Protein 5X00 (pdb70)

Structure (mmCIF, N/CA/C/O backbone):
data_5X00
#
_entry.id   5X00
#
_cell.length_a   48.370
_cell.length_b   71.210
_cell.length_c   89.140
_cell.angle_alpha   90.00
_cell.angle_beta   90.00
_cell.angle_gamma   90.00
#
_symmetry.space_group_name_H-M   'P 21 21 21'
#
loop_
_entity.id
_entity.type
_entity.pdbx_description
1 polymer 'Nucleoside diphosphate kinase'
2 water water
#
loop_
_atom_site.group_PDB
_atom_site.id
_atom_site.type_symbol
_atom_site.label_atom_id
_atom_site.label_alt_id
_atom_site.label_comp_id
_atom_site.label_asym_id
_atom_site.label_entity_id
_atom_site.label_seq_id
_atom_site.pdbx_PDB_ins_code
_atom_site.Cartn_x
_atom_site.Cartn_y
_atom_site.Cartn_z
_atom_site.occupancy
_atom_site.B_iso_or_equiv
_atom_site.auth_seq_id
_atom_site.auth_comp_id
_atom_site.auth_asym_id
_atom_site.auth_atom_id
_atom_site.pdbx_PDB_model_num
ATOM 1 N N . GLY A 1 1 ? -3.497 -15.635 14.161 1.00 58.04 -1 GLY A N 1
ATOM 2 C CA . GLY A 1 1 ? -2.731 -16.721 13.577 1.00 56.51 -1 GLY A CA 1
ATOM 3 C C . GLY A 1 1 ? -3.430 -17.366 12.397 1.00 56.87 -1 GLY A C 1
ATOM 4 O O . GLY A 1 1 ? -3.738 -18.557 12.420 1.00 59.99 -1 GLY A O 1
ATOM 5 N N . SER A 1 2 ? -3.677 -16.572 11.359 1.00 55.34 0 SER A N 1
ATOM 6 C CA . SER A 1 2 ? -4.380 -17.068 10.186 1.00 54.22 0 SER A CA 1
ATOM 7 C C . SER A 1 2 ? -3.476 -17.959 9.342 1.00 51.82 0 SER A C 1
ATOM 8 O O . SER A 1 2 ? -2.259 -17.766 9.273 1.00 49.29 0 SER A O 1
ATOM 11 N N . MET A 1 3 ? -4.089 -18.949 8.696 1.00 55.99 1 MET A N 1
ATOM 12 C CA . MET A 1 3 ? -3.398 -19.804 7.741 1.00 50.62 1 MET A CA 1
ATOM 13 C C . MET A 1 3 ? -3.450 -19.260 6.321 1.00 47.60 1 MET A C 1
ATOM 14 O O . MET A 1 3 ? -2.895 -19.887 5.413 1.00 46.10 1 MET A O 1
ATOM 19 N N . ALA A 1 4 ? -4.105 -18.117 6.108 1.00 48.59 2 ALA A N 1
ATOM 20 C CA . ALA A 1 4 ? -4.086 -17.458 4.810 1.00 44.28 2 ALA A CA 1
ATOM 21 C C . ALA A 1 4 ? -2.760 -16.771 4.525 1.00 40.59 2 ALA A C 1
ATOM 22 O O . ALA A 1 4 ? -2.640 -16.097 3.496 1.00 39.12 2 ALA A O 1
ATOM 24 N N . LEU A 1 5 ? -1.777 -16.922 5.411 1.00 40.65 3 LEU A N 1
ATOM 25 C CA . LEU A 1 5 ? -0.454 -16.361 5.184 1.00 41.14 3 LEU A CA 1
ATOM 26 C C . LEU A 1 5 ? 0.185 -16.979 3.949 1.00 39.96 3 LEU A C 1
ATOM 27 O O . LEU A 1 5 ? 0.197 -18.203 3.784 1.00 42.98 3 LEU A O 1
ATOM 32 N N . GLU A 1 6 ? 0.722 -16.124 3.085 1.00 36.19 4 GLU A N 1
ATOM 33 C CA . GLU A 1 6 ? 1.436 -16.571 1.899 1.00 36.31 4 GLU A CA 1
ATOM 34 C C . GLU A 1 6 ? 2.326 -15.437 1.419 1.00 38.00 4 GLU A C 1
ATOM 35 O O . GLU A 1 6 ? 2.104 -14.268 1.745 1.00 43.39 4 GLU A O 1
ATOM 41 N N . ARG A 1 7 ? 3.344 -15.801 0.646 1.00 37.42 5 ARG A N 1
ATOM 42 C CA . ARG A 1 7 ? 4.289 -14.842 0.100 1.00 33.73 5 ARG A CA 1
ATOM 43 C C . ARG A 1 7 ? 4.200 -14.834 -1.419 1.00 35.81 5 ARG A C 1
ATOM 44 O O . ARG A 1 7 ? 3.875 -15.848 -2.047 1.00 38.41 5 ARG A O 1
ATOM 52 N N . THR A 1 8 ? 4.486 -13.673 -2.001 1.00 34.35 6 THR A N 1
ATOM 53 C CA . THR A 1 8 ? 4.487 -13.492 -3.443 1.00 31.86 6 THR A CA 1
ATOM 54 C C . THR A 1 8 ? 5.763 -12.771 -3.855 1.00 31.66 6 THR A C 1
ATOM 55 O O . THR A 1 8 ? 6.384 -12.056 -3.062 1.00 28.66 6 THR A O 1
ATOM 59 N N . PHE A 1 9 ? 6.149 -12.971 -5.111 1.00 30.77 7 PHE A N 1
ATOM 60 C CA . PHE A 1 9 ? 7.343 -12.361 -5.673 1.00 29.27 7 PHE A CA 1
ATOM 61 C C . PHE A 1 9 ? 6.963 -11.123 -6.475 1.00 30.79 7 PHE A C 1
ATOM 62 O O . PHE A 1 9 ? 5.863 -11.032 -7.025 1.00 31.28 7 PHE A O 1
ATOM 70 N N . SER A 1 10 ? 7.885 -10.164 -6.535 1.00 32.53 8 SER A N 1
ATOM 71 C CA . SER A 1 10 ? 7.608 -8.895 -7.193 1.00 34.64 8 SER A CA 1
ATOM 72 C C . SER A 1 10 ? 8.886 -8.343 -7.810 1.00 31.59 8 SER A C 1
ATOM 73 O O . SER A 1 10 ? 9.956 -8.413 -7.201 1.00 28.33 8 SER A O 1
ATOM 76 N N . ILE A 1 11 ? 8.763 -7.794 -9.019 1.00 35.04 9 ILE A N 1
ATOM 77 C CA . ILE A 1 11 ? 9.880 -7.180 -9.729 1.00 35.04 9 ILE A CA 1
ATOM 78 C C . ILE A 1 11 ? 9.465 -5.792 -10.199 1.00 33.16 9 ILE A C 1
ATOM 79 O O . ILE A 1 11 ? 8.378 -5.617 -10.759 1.00 28.00 9 ILE A O 1
ATOM 84 N N . ILE A 1 12 ? 10.333 -4.810 -9.975 1.00 32.73 10 ILE A N 1
ATOM 85 C CA . ILE A 1 12 ? 10.154 -3.459 -10.495 1.00 35.81 10 ILE A CA 1
ATOM 86 C C . ILE A 1 12 ? 11.059 -3.329 -11.715 1.00 38.54 10 ILE A C 1
ATOM 87 O O . ILE A 1 12 ? 12.285 -3.239 -11.585 1.00 41.78 10 ILE A O 1
ATOM 92 N N . LYS A 1 13 ? 10.445 -3.321 -12.902 1.00 35.66 11 LYS A N 1
ATOM 93 C CA . LYS A 1 13 ? 11.177 -3.393 -14.158 1.00 39.62 11 LYS A CA 1
ATOM 94 C C . LYS A 1 13 ? 12.030 -2.140 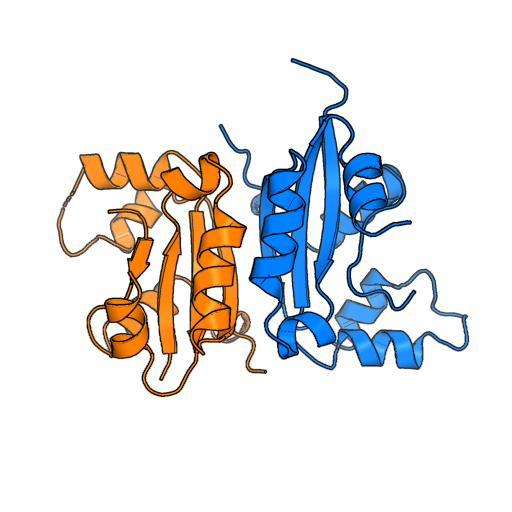-14.368 1.00 41.56 11 LYS A C 1
ATOM 95 O O . LYS A 1 13 ? 11.775 -1.100 -13.758 1.00 43.29 11 LYS A O 1
ATOM 101 N N . PRO A 1 14 ? 13.059 -2.222 -15.224 1.00 45.05 12 PRO A N 1
ATOM 102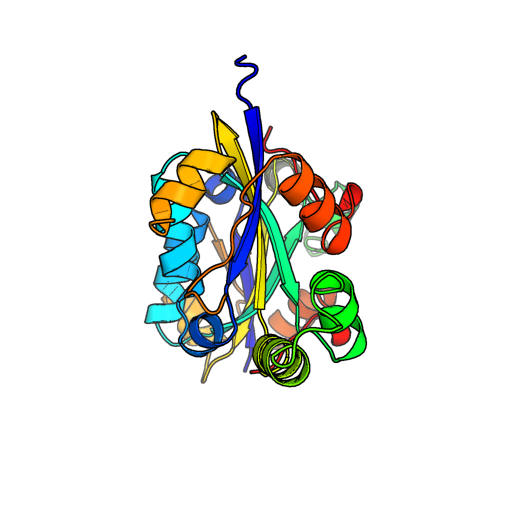 C CA . PRO A 1 14 ? 14.013 -1.102 -15.324 1.00 32.53 12 PRO A CA 1
ATOM 103 C C . PRO A 1 14 ? 13.384 0.220 -15.721 1.00 43.92 12 PRO A C 1
ATOM 104 O O . PRO A 1 14 ? 13.924 1.274 -15.364 1.00 35.63 12 PRO A O 1
ATOM 108 N N . ASP A 1 15 ? 12.266 0.204 -16.453 1.00 39.59 13 ASP A N 1
ATOM 109 C CA . ASP A 1 15 ? 11.619 1.457 -16.829 1.00 43.61 13 ASP A CA 1
ATOM 110 C C . ASP A 1 15 ? 11.152 2.229 -15.601 1.00 41.85 13 ASP A C 1
ATOM 111 O O . ASP A 1 15 ? 11.207 3.464 -15.576 1.00 44.10 13 ASP A O 1
ATOM 116 N N . ALA A 1 16 ? 10.697 1.517 -14.567 1.00 44.70 14 ALA A N 1
ATOM 117 C CA . ALA A 1 16 ? 10.273 2.179 -13.339 1.00 41.72 14 ALA A CA 1
ATOM 118 C C . ALA A 1 16 ? 11.450 2.502 -12.428 1.00 42.09 14 ALA A C 1
ATOM 119 O O . ALA A 1 16 ? 11.383 3.468 -11.660 1.00 42.79 14 ALA A O 1
ATOM 121 N N . VAL A 1 17 ? 12.525 1.714 -12.492 1.00 39.95 15 VAL A N 1
ATOM 122 C CA . VAL A 1 17 ? 13.719 2.033 -11.716 1.00 40.24 15 VAL A CA 1
ATOM 123 C C . VAL A 1 17 ? 14.443 3.227 -12.325 1.00 41.83 15 VAL A C 1
ATOM 124 O O . VAL A 1 17 ? 14.905 4.122 -11.607 1.00 44.63 15 VAL A O 1
ATOM 128 N N . LYS A 1 18 ? 14.551 3.265 -13.656 1.00 36.12 16 LYS A N 1
ATOM 129 C CA . LYS A 1 18 ? 15.191 4.399 -14.313 1.00 47.08 16 LYS A CA 1
ATOM 130 C C . LYS A 1 18 ? 14.404 5.685 -14.103 1.00 48.61 16 LYS A C 1
ATOM 131 O O . LYS A 1 18 ? 14.993 6.769 -14.038 1.00 56.47 16 LYS A O 1
ATOM 133 N N . ARG A 1 19 ? 13.080 5.588 -13.996 1.00 46.85 17 ARG A N 1
ATOM 134 C CA . ARG A 1 19 ? 12.232 6.748 -13.758 1.00 46.86 17 ARG A CA 1
ATOM 135 C C . ARG A 1 19 ? 12.105 7.094 -12.280 1.00 46.50 17 ARG A C 1
ATOM 136 O O . ARG A 1 19 ? 11.394 8.047 -11.944 1.00 47.42 17 ARG A O 1
ATOM 138 N N . ASN A 1 20 ? 12.768 6.341 -11.400 1.00 44.70 18 ASN A N 1
ATOM 139 C CA . ASN A 1 20 ? 12.772 6.591 -9.957 1.00 44.03 18 ASN A CA 1
ATOM 140 C C . ASN A 1 20 ? 11.359 6.512 -9.374 1.00 41.37 18 ASN A C 1
ATOM 141 O O . ASN A 1 20 ? 10.843 7.462 -8.780 1.00 41.33 18 ASN A O 1
ATOM 146 N N . LEU A 1 21 ? 10.739 5.345 -9.549 1.00 41.03 19 LEU A N 1
ATOM 147 C CA . LEU A 1 21 ? 9.415 5.071 -9.001 1.00 35.97 19 LEU A CA 1
ATOM 148 C C . LEU A 1 21 ? 9.435 3.976 -7.944 1.00 33.26 19 LEU A C 1
ATOM 149 O O . LEU A 1 21 ? 8.373 3.445 -7.600 1.00 35.27 19 LEU A O 1
ATOM 154 N N . ILE A 1 22 ? 10.611 3.625 -7.420 1.00 34.81 20 ILE A N 1
ATOM 155 C CA . ILE A 1 22 ? 10.701 2.526 -6.461 1.00 37.19 20 ILE A CA 1
ATOM 156 C C . ILE A 1 22 ? 9.908 2.844 -5.201 1.00 38.14 20 ILE A C 1
ATOM 157 O O . ILE A 1 22 ? 9.181 1.991 -4.676 1.00 37.95 20 ILE A O 1
ATOM 162 N N . GLY A 1 23 ? 10.022 4.076 -4.702 1.00 37.84 21 GLY A N 1
ATOM 163 C CA . GLY A 1 23 ? 9.301 4.439 -3.493 1.00 36.89 21 GLY A CA 1
ATOM 164 C C . GLY A 1 23 ? 7.800 4.499 -3.697 1.00 38.62 21 GLY A C 1
ATOM 165 O O . GLY A 1 23 ? 7.029 4.123 -2.809 1.00 35.09 21 GLY A O 1
ATOM 166 N N . GLU A 1 24 ? 7.364 4.972 -4.867 1.00 39.64 22 GLU A N 1
ATOM 167 C CA . GLU A 1 24 ? 5.934 5.069 -5.141 1.00 40.42 22 GLU A CA 1
ATOM 168 C C . GLU A 1 24 ? 5.286 3.694 -5.240 1.00 37.79 22 GLU A C 1
ATOM 169 O O . GLU A 1 24 ? 4.121 3.532 -4.858 1.00 34.84 22 GLU A O 1
ATOM 175 N N . ILE A 1 25 ? 6.016 2.699 -5.744 1.00 37.34 23 ILE A N 1
ATOM 176 C CA . ILE A 1 25 ? 5.469 1.349 -5.839 1.00 39.00 23 ILE A CA 1
ATOM 177 C C . ILE A 1 25 ? 5.488 0.663 -4.478 1.00 41.32 23 ILE A C 1
ATOM 178 O O . ILE A 1 25 ? 4.537 -0.038 -4.112 1.00 41.22 23 ILE A O 1
ATOM 183 N N . TYR A 1 26 ? 6.564 0.852 -3.709 1.00 44.66 24 TYR A N 1
ATOM 184 C CA . TYR A 1 26 ? 6.621 0.303 -2.357 1.00 39.13 24 TYR A CA 1
ATOM 185 C C . TYR A 1 26 ? 5.481 0.828 -1.494 1.00 41.18 24 TYR A C 1
ATOM 186 O O . TYR A 1 26 ? 4.883 0.076 -0.717 1.00 46.47 24 TYR A O 1
ATOM 195 N N . HIS A 1 27 ? 5.172 2.123 -1.612 1.00 39.53 25 HIS A N 1
ATOM 196 C CA . HIS A 1 27 ? 4.131 2.714 -0.776 1.00 39.64 25 HIS A CA 1
ATOM 197 C C . HIS A 1 27 ? 2.764 2.118 -1.091 1.00 40.21 25 HIS A C 1
ATOM 198 O O . HIS A 1 27 ? 1.971 1.855 -0.179 1.00 41.31 25 HIS A O 1
ATOM 205 N N . ARG A 1 28 ? 2.473 1.894 -2.375 1.00 42.11 26 ARG A N 1
ATOM 206 C CA . ARG A 1 28 ? 1.205 1.276 -2.744 1.00 42.83 26 ARG A CA 1
ATOM 207 C C . ARG A 1 28 ? 1.116 -0.161 -2.247 1.00 39.55 26 ARG A C 1
ATOM 208 O O . ARG A 1 28 ? 0.020 -0.641 -1.935 1.00 42.08 26 ARG A O 1
ATOM 210 N N . ILE A 1 29 ? 2.249 -0.859 -2.163 1.00 39.45 27 ILE A N 1
ATOM 211 C CA . ILE A 1 29 ? 2.242 -2.226 -1.653 1.00 40.13 27 ILE A CA 1
ATOM 212 C C . ILE A 1 29 ? 2.044 -2.233 -0.143 1.00 40.36 27 ILE A C 1
ATOM 213 O O . ILE A 1 29 ? 1.258 -3.027 0.390 1.00 40.76 27 ILE A O 1
ATOM 218 N N . GLU A 1 30 ? 2.748 -1.352 0.571 1.00 38.21 28 GLU A N 1
ATOM 219 C CA . GLU A 1 30 ? 2.627 -1.311 2.024 1.00 39.78 28 GLU A CA 1
ATOM 220 C C . GLU A 1 30 ? 1.250 -0.830 2.464 1.00 41.34 28 GLU A C 1
ATOM 221 O O . GLU A 1 30 ? 0.733 -1.290 3.488 1.00 41.71 28 GLU A O 1
ATOM 227 N N . LYS A 1 31 ? 0.640 0.086 1.708 1.00 38.81 29 LYS A N 1
ATOM 228 C CA . LYS A 1 31 ? -0.671 0.609 2.072 1.00 43.46 29 LYS A CA 1
ATOM 229 C C . LYS A 1 31 ? -1.792 -0.401 1.867 1.00 48.54 29 LYS A C 1
ATOM 230 O O . LYS A 1 31 ? -2.933 -0.116 2.244 1.00 50.69 29 LYS A O 1
ATOM 232 N N . ALA A 1 32 ? -1.500 -1.564 1.282 1.00 43.55 30 ALA A N 1
ATOM 233 C CA . ALA A 1 32 ? -2.498 -2.600 1.047 1.00 48.48 30 ALA A CA 1
ATOM 234 C C . ALA A 1 32 ? -2.355 -3.772 2.013 1.00 52.62 30 ALA A C 1
ATOM 235 O O . ALA A 1 32 ? -2.871 -4.861 1.742 1.00 56.83 30 ALA A O 1
ATOM 237 N N . GLY A 1 33 ? -1.662 -3.571 3.134 1.00 52.11 31 GLY A N 1
ATOM 238 C CA . GLY A 1 33 ? -1.496 -4.603 4.133 1.00 45.58 31 GLY A CA 1
ATOM 239 C C . GLY A 1 33 ? -0.287 -5.493 3.951 1.00 38.63 31 GLY A C 1
ATOM 240 O O . GLY A 1 33 ? 0.087 -6.201 4.895 1.00 38.22 31 GLY A O 1
ATOM 241 N N . LEU A 1 34 ? 0.338 -5.481 2.776 1.00 41.38 32 LEU A N 1
ATOM 242 C CA . LEU A 1 34 ? 1.499 -6.319 2.529 1.00 36.59 32 LEU A CA 1
ATOM 243 C C . LEU A 1 34 ? 2.741 -5.729 3.191 1.00 33.28 32 LEU A C 1
ATOM 244 O O . LEU A 1 34 ? 2.781 -4.555 3.570 1.00 32.14 32 LEU A O 1
ATOM 249 N N . GLN A 1 35 ? 3.765 -6.570 3.332 1.00 32.38 33 GLN A N 1
ATOM 250 C CA . GLN A 1 35 ? 5.009 -6.195 3.988 1.00 33.02 33 GLN A CA 1
ATOM 251 C C . GLN A 1 35 ? 6.184 -6.811 3.243 1.00 30.05 33 GLN A C 1
ATOM 252 O O . GLN A 1 35 ? 6.108 -7.955 2.785 1.00 28.42 33 GLN A O 1
ATOM 258 N N . ILE A 1 36 ? 7.268 -6.050 3.129 1.00 28.30 34 ILE A N 1
ATOM 259 C CA . ILE A 1 36 ? 8.464 -6.487 2.417 1.00 29.33 34 ILE A CA 1
ATOM 260 C C . ILE A 1 36 ? 9.373 -7.202 3.410 1.00 30.58 34 ILE A C 1
ATOM 261 O O . ILE A 1 36 ? 9.998 -6.565 4.261 1.00 25.59 34 ILE A O 1
ATOM 266 N N . ILE A 1 37 ? 9.453 -8.531 3.301 1.00 30.34 35 ILE A N 1
ATOM 267 C CA . ILE A 1 37 ? 10.307 -9.327 4.177 1.00 32.39 35 ILE A CA 1
ATOM 268 C C . ILE A 1 37 ? 11.614 -9.728 3.510 1.00 32.60 35 ILE A C 1
ATOM 269 O O . ILE A 1 37 ? 12.460 -10.365 4.155 1.00 32.56 35 ILE A O 1
ATOM 274 N N . ALA A 1 38 ? 11.805 -9.379 2.238 1.00 28.95 36 ALA A N 1
ATOM 275 C CA . ALA A 1 38 ? 13.039 -9.671 1.519 1.00 33.73 36 ALA A CA 1
ATOM 276 C C . ALA A 1 38 ? 13.106 -8.829 0.253 1.00 32.79 36 ALA A C 1
ATOM 277 O O . ALA A 1 38 ? 12.124 -8.754 -0.492 1.00 34.70 36 ALA A O 1
ATOM 279 N N . ALA A 1 39 ? 14.247 -8.191 -0.002 1.00 35.47 37 ALA A N 1
ATOM 280 C CA . ALA A 1 39 ? 14.373 -7.318 -1.161 1.00 31.79 37 ALA A CA 1
ATOM 281 C C . ALA A 1 39 ? 15.844 -7.067 -1.457 1.00 28.91 37 ALA A C 1
ATOM 282 O O . ALA A 1 39 ? 16.689 -7.116 -0.559 1.00 22.84 37 ALA A O 1
ATOM 284 N N . LYS A 1 40 ? 16.133 -6.793 -2.729 1.00 29.93 38 LYS A N 1
ATOM 285 C CA . LYS A 1 40 ? 17.470 -6.413 -3.171 1.00 31.30 38 LYS A CA 1
ATOM 286 C C . LYS A 1 40 ? 17.382 -5.881 -4.594 1.00 32.62 38 LYS A C 1
ATOM 287 O O . LYS A 1 40 ? 16.444 -6.190 -5.335 1.00 31.84 38 LYS A O 1
ATOM 293 N N . MET A 1 41 ? 18.374 -5.076 -4.965 1.00 34.15 39 MET A N 1
ATOM 294 C CA . MET A 1 41 ? 18.488 -4.522 -6.308 1.00 34.76 39 MET A CA 1
ATOM 295 C C . MET A 1 41 ? 19.590 -5.256 -7.057 1.00 35.91 39 MET A C 1
ATOM 296 O O . MET A 1 41 ? 20.741 -5.281 -6.606 1.00 37.28 39 MET A O 1
ATOM 301 N N . VAL A 1 42 ? 19.238 -5.846 -8.200 1.00 35.75 40 VAL A N 1
ATOM 302 C CA . VAL A 1 42 ? 20.179 -6.585 -9.028 1.00 35.28 40 VAL A CA 1
ATOM 303 C C . VAL A 1 42 ? 20.073 -6.085 -10.462 1.00 35.41 40 VAL A C 1
ATOM 304 O O . VAL A 1 42 ? 19.073 -5.491 -10.870 1.00 36.04 40 VAL A O 1
ATOM 308 N N . HIS A 1 43 ? 21.133 -6.332 -11.227 1.00 32.69 41 HIS A N 1
ATOM 309 C CA . HIS A 1 43 ? 21.167 -6.046 -12.657 1.00 36.06 41 HIS A CA 1
ATOM 310 C C . HIS A 1 43 ? 21.338 -7.374 -13.382 1.00 39.16 41 HIS A C 1
ATOM 311 O O . HIS A 1 43 ? 22.423 -7.965 -13.358 1.00 40.55 41 HIS A O 1
ATOM 318 N N . LEU A 1 44 ? 20.266 -7.844 -14.016 1.00 38.51 42 LEU A N 1
ATOM 319 C CA . LEU A 1 44 ? 20.282 -9.150 -14.652 1.00 40.07 42 LEU A CA 1
ATOM 320 C C . LEU A 1 44 ? 21.241 -9.165 -15.839 1.00 52.28 42 LEU A C 1
ATOM 321 O O . LEU A 1 44 ? 21.697 -8.128 -16.329 1.00 65.14 42 LEU A O 1
ATOM 326 N N . SER A 1 45 ? 21.541 -10.374 -16.304 1.00 49.07 43 SER A N 1
ATOM 327 C CA . SER A 1 45 ? 22.412 -10.597 -17.446 1.00 50.25 43 SER A CA 1
ATOM 328 C C . SER A 1 45 ? 21.711 -11.530 -18.426 1.00 53.41 43 SER A C 1
ATOM 329 O O . SER A 1 45 ? 20.597 -12.003 -18.179 1.00 53.54 43 SER A O 1
ATOM 332 N N . GLU A 1 46 ? 22.371 -11.787 -19.558 1.00 54.63 44 GLU A N 1
ATOM 333 C CA . GLU A 1 46 ? 21.837 -12.744 -20.522 1.00 55.48 44 GLU A CA 1
ATOM 334 C C . GLU A 1 46 ? 21.674 -14.121 -19.892 1.00 51.33 44 GLU A C 1
ATOM 335 O O . GLU A 1 46 ? 20.705 -14.836 -20.176 1.00 48.58 44 GLU A O 1
ATOM 341 N N . GLU A 1 47 ? 22.609 -14.503 -19.020 1.00 53.37 45 GLU A N 1
ATOM 342 C CA . GLU A 1 47 ? 22.558 -15.824 -18.407 1.00 52.26 45 GLU A CA 1
ATOM 343 C C . GLU A 1 47 ? 21.478 -15.909 -17.336 1.00 44.38 45 GLU A C 1
ATOM 344 O O . GLU A 1 47 ? 20.842 -16.958 -17.182 1.00 37.66 45 GLU A O 1
ATOM 350 N N . GLN A 1 48 ? 21.251 -14.824 -16.594 1.00 50.49 46 GLN A N 1
ATOM 351 C CA . GLN A 1 48 ? 20.300 -14.866 -15.487 1.00 47.77 46 GLN A CA 1
ATOM 352 C C . GLN A 1 48 ? 18.866 -14.662 -15.962 1.00 44.49 46 GLN A C 1
ATOM 353 O O . GLN A 1 48 ? 17.948 -15.324 -15.467 1.00 41.92 46 GLN A O 1
ATOM 359 N N . ALA A 1 49 ? 18.652 -13.749 -16.914 1.00 40.99 47 ALA A N 1
ATOM 360 C CA . ALA A 1 49 ? 17.309 -13.540 -17.444 1.00 41.04 47 ALA A CA 1
ATOM 361 C C . ALA A 1 49 ? 16.811 -14.760 -18.207 1.00 45.31 47 ALA A C 1
ATOM 362 O O . ALA A 1 49 ? 15.599 -14.995 -18.275 1.00 43.82 47 ALA A O 1
ATOM 364 N N . SER A 1 50 ? 17.725 -15.543 -18.786 1.00 48.00 48 SER A N 1
ATOM 365 C CA . SER A 1 50 ? 17.318 -16.751 -19.494 1.00 52.99 48 SER A CA 1
ATOM 366 C C . SER A 1 50 ? 16.871 -17.842 -18.531 1.00 53.15 48 SER A C 1
ATOM 367 O O . SER A 1 50 ? 16.001 -18.649 -18.874 1.00 54.92 48 SER A O 1
ATOM 370 N N . GLY A 1 51 ? 17.450 -17.885 -17.330 1.00 52.72 49 GLY A N 1
ATOM 371 C CA . GLY A 1 51 ? 17.055 -18.903 -16.371 1.00 51.45 49 GLY A CA 1
ATOM 372 C C . GLY A 1 51 ? 15.706 -18.621 -15.740 1.00 47.51 49 GLY A C 1
ATOM 373 O O . GLY A 1 51 ? 14.903 -19.535 -15.537 1.00 48.60 49 GLY A O 1
ATOM 374 N N . PHE A 1 52 ? 15.437 -17.353 -15.423 1.00 48.90 50 PHE A N 1
ATOM 375 C CA . PHE A 1 52 ? 14.169 -16.999 -14.792 1.00 46.83 50 PHE A CA 1
ATOM 376 C C . PHE A 1 52 ? 13.001 -17.214 -15.748 1.00 50.98 50 PHE A C 1
ATOM 377 O O . PHE A 1 52 ? 12.029 -17.901 -15.412 1.00 55.13 50 PHE A O 1
ATOM 385 N N . TYR A 1 53 ? 13.080 -16.635 -16.948 1.00 49.78 51 TYR A N 1
ATOM 386 C CA . TYR A 1 53 ? 12.046 -16.793 -17.963 1.00 49.25 51 TYR A CA 1
ATOM 387 C C . TYR A 1 53 ? 12.283 -18.006 -18.856 1.00 54.07 51 TYR A C 1
ATOM 388 O O . TYR A 1 53 ? 11.912 -17.983 -20.038 1.00 54.72 51 TYR A O 1
ATOM 397 N N . ALA A 1 54 ? 12.882 -19.072 -18.318 1.00 53.30 52 ALA A N 1
ATOM 398 C CA . ALA A 1 54 ? 13.237 -20.230 -19.132 1.00 59.08 52 ALA A CA 1
ATOM 399 C C . ALA A 1 54 ? 12.021 -20.940 -19.711 1.00 64.11 52 ALA A C 1
ATOM 400 O O . ALA A 1 54 ? 12.169 -21.729 -20.650 1.00 67.38 52 ALA A O 1
ATOM 402 N N . GLU A 1 55 ? 10.825 -20.680 -19.180 1.00 62.72 53 GLU A N 1
ATOM 403 C CA . GLU A 1 55 ? 9.616 -21.321 -19.681 1.00 65.82 53 GLU A CA 1
ATOM 404 C C . GLU A 1 55 ? 9.153 -20.762 -21.018 1.00 69.83 53 GLU A C 1
ATOM 405 O O . GLU A 1 55 ? 8.155 -21.252 -21.558 1.00 73.03 53 GLU A O 1
ATOM 407 N N . HIS A 1 56 ? 9.841 -19.765 -21.566 1.00 66.43 54 HIS A N 1
ATOM 408 C CA . HIS A 1 56 ? 9.433 -19.109 -22.802 1.00 67.36 54 HIS A CA 1
ATOM 409 C C . HIS A 1 56 ? 10.575 -19.089 -23.806 1.00 62.17 54 HIS A C 1
ATOM 410 O O . HIS A 1 56 ? 10.789 -18.099 -24.510 1.00 61.05 54 HIS A O 1
ATOM 417 N N . GLU A 1 57 ? 11.322 -20.190 -23.895 1.00 60.86 55 GLU A N 1
ATOM 418 C CA . GLU A 1 57 ? 12.489 -20.217 -24.772 1.00 58.50 55 GLU A CA 1
ATOM 419 C C . GLU A 1 57 ? 12.089 -20.325 -26.239 1.00 59.89 55 GLU A C 1
ATOM 420 O O . GLU A 1 57 ? 12.672 -19.650 -27.095 1.00 60.09 55 GLU A O 1
ATOM 422 N N . GLY A 1 58 ? 11.101 -21.164 -26.550 1.00 58.59 56 GLY A N 1
ATOM 423 C CA . GLY A 1 58 ? 10.680 -21.351 -27.927 1.00 52.30 56 GLY A CA 1
ATOM 424 C C . GLY A 1 58 ? 9.843 -20.235 -28.514 1.00 56.95 56 GLY A C 1
ATOM 425 O O . GLY A 1 58 ? 9.679 -20.182 -29.736 1.00 59.66 56 GLY A O 1
ATOM 426 N N . LYS A 1 59 ? 9.312 -19.347 -27.681 1.00 61.81 57 LYS A N 1
ATOM 427 C CA . LYS A 1 59 ? 8.482 -18.265 -28.187 1.00 65.72 57 LYS A CA 1
ATOM 428 C C . LYS A 1 59 ? 9.343 -17.239 -28.922 1.00 70.69 57 LYS A C 1
ATOM 429 O O . LYS A 1 59 ? 10.467 -16.953 -28.498 1.00 70.77 57 LYS A O 1
ATOM 435 N N . PRO A 1 60 ? 8.845 -16.667 -30.023 1.00 72.47 58 PRO A N 1
ATOM 436 C CA . PRO A 1 60 ? 9.641 -15.684 -30.775 1.00 76.74 58 PRO A CA 1
ATOM 437 C C . PRO A 1 60 ? 9.837 -14.355 -30.061 1.00 78.84 58 PRO A C 1
ATOM 438 O O . PRO A 1 60 ? 10.471 -13.459 -30.631 1.00 83.66 58 PRO A O 1
ATOM 442 N N . PHE A 1 61 ? 9.318 -14.184 -28.843 1.00 80.62 59 PHE A N 1
ATOM 443 C CA . PHE A 1 61 ? 9.508 -12.953 -28.085 1.00 77.52 59 PHE A CA 1
ATOM 444 C C . PHE A 1 61 ? 10.486 -13.126 -26.924 1.00 77.40 59 PHE A C 1
ATOM 445 O O . PHE A 1 61 ? 10.557 -12.262 -26.045 1.00 78.91 59 PHE A O 1
ATOM 453 N N . PHE A 1 62 ? 11.273 -14.206 -26.927 1.00 72.76 60 PHE A N 1
ATOM 454 C CA . PHE A 1 62 ? 12.223 -14.454 -25.845 1.00 67.86 60 PHE A CA 1
ATOM 455 C C . PHE A 1 62 ? 13.423 -13.514 -25.919 1.00 70.11 60 PHE A C 1
ATOM 456 O O . PHE A 1 62 ? 13.778 -12.869 -24.925 1.00 66.91 60 PHE A O 1
ATOM 464 N N . GLU A 1 63 ? 14.065 -13.435 -27.084 1.00 68.49 61 GLU A N 1
ATOM 465 C CA . GLU A 1 63 ? 15.244 -12.602 -27.300 1.00 74.70 61 GLU A CA 1
ATOM 466 C C . GLU A 1 63 ? 15.015 -11.144 -26.889 1.00 78.16 61 GLU A C 1
ATOM 467 O O . GLU A 1 63 ? 15.929 -10.526 -26.323 1.00 83.18 61 GLU A O 1
ATOM 473 N N . PRO A 1 64 ? 13.828 -10.537 -27.154 1.00 77.16 62 PRO A N 1
ATOM 474 C CA . PRO A 1 64 ? 13.596 -9.172 -26.651 1.00 73.79 62 PRO A CA 1
ATOM 475 C C . PRO A 1 64 ? 13.230 -9.118 -25.173 1.00 65.61 62 PRO A C 1
ATOM 476 O O . PRO A 1 64 ? 13.684 -8.217 -24.456 1.00 65.86 62 PRO A O 1
ATOM 480 N N . LEU A 1 65 ? 12.400 -10.061 -24.712 1.00 67.76 63 LEU A N 1
ATOM 481 C CA . LEU A 1 65 ? 12.057 -10.121 -23.292 1.00 60.69 63 LEU A CA 1
ATOM 482 C C . LEU A 1 65 ? 13.310 -10.231 -22.436 1.00 57.08 63 LEU A C 1
ATOM 483 O O . LEU A 1 65 ? 13.426 -9.577 -21.392 1.00 52.36 63 LEU A O 1
ATOM 488 N N . LYS A 1 66 ? 14.260 -11.062 -22.866 1.00 56.40 64 LYS A N 1
ATOM 489 C CA . LYS A 1 66 ? 15.566 -11.112 -22.223 1.00 58.66 64 LYS A CA 1
ATOM 490 C C . LYS A 1 66 ? 16.294 -9.778 -22.337 1.00 63.74 64 LYS A C 1
ATOM 491 O O . LYS A 1 66 ? 17.024 -9.385 -21.419 1.00 64.30 64 LYS A O 1
ATOM 497 N N . GLU A 1 67 ? 16.099 -9.065 -23.448 1.00 62.07 65 GLU A N 1
ATOM 498 C CA . GLU A 1 67 ? 16.805 -7.811 -23.676 1.00 59.53 65 GLU A CA 1
ATOM 499 C C . GLU A 1 67 ? 16.198 -6.639 -22.914 1.00 55.17 65 GLU A C 1
ATOM 500 O O . GLU A 1 67 ? 16.897 -5.647 -22.678 1.00 52.99 65 GLU A O 1
ATOM 502 N N . PHE A 1 68 ? 14.923 -6.723 -22.520 1.00 62.09 66 PHE A N 1
ATOM 503 C CA . PHE A 1 68 ? 14.322 -5.642 -21.744 1.00 41.14 66 PHE A CA 1
ATOM 504 C C . PHE A 1 68 ? 14.706 -5.727 -20.272 1.00 48.92 66 PHE A C 1
ATOM 505 O O . PHE A 1 68 ? 15.044 -4.709 -19.658 1.00 45.27 66 PHE A O 1
ATOM 513 N N . MET A 1 69 ? 14.654 -6.927 -19.691 1.00 49.88 67 MET A N 1
ATOM 514 C CA . MET A 1 69 ? 14.986 -7.127 -18.285 1.00 34.59 67 MET A CA 1
ATOM 515 C C . MET A 1 69 ? 16.478 -7.016 -18.001 1.00 48.01 67 MET A C 1
ATOM 516 O O . MET A 1 69 ? 16.879 -7.145 -16.838 1.00 46.46 67 MET A O 1
ATOM 521 N N . THR A 1 70 ? 17.305 -6.785 -19.021 1.00 35.91 68 THR A N 1
ATOM 522 C CA . THR A 1 70 ? 18.738 -6.581 -18.840 1.00 52.92 68 THR A CA 1
ATOM 523 C C . THR A 1 70 ? 19.199 -5.216 -19.337 1.00 39.64 68 THR A C 1
ATOM 524 O O . THR A 1 70 ? 20.409 -4.977 -19.430 1.00 41.58 68 THR A O 1
ATOM 528 N N . SER A 1 71 ? 18.270 -4.316 -19.660 1.00 39.92 69 SER A N 1
ATOM 529 C CA . SER A 1 71 ? 18.628 -2.968 -20.078 1.00 43.84 69 SER A CA 1
ATOM 530 C C . SER A 1 71 ? 18.865 -2.029 -18.903 1.00 44.24 69 SER A C 1
ATOM 531 O O . SER A 1 71 ? 19.293 -0.889 -19.118 1.00 43.70 69 SER A O 1
ATOM 534 N N . GLY A 1 72 ? 18.598 -2.473 -17.677 1.00 38.31 70 GLY A N 1
ATOM 535 C CA . GLY A 1 72 ? 18.793 -1.653 -16.507 1.00 40.07 70 GLY A CA 1
ATOM 536 C C . GLY A 1 72 ? 18.579 -2.427 -15.223 1.00 37.83 70 GLY A C 1
ATOM 537 O O . GLY A 1 72 ? 18.062 -3.549 -15.224 1.00 35.49 70 GLY A O 1
ATOM 538 N N . PRO A 1 73 ? 18.981 -1.842 -14.097 1.00 39.20 71 PRO A N 1
ATOM 539 C CA . PRO A 1 73 ? 18.802 -2.523 -12.811 1.00 37.54 71 PRO A CA 1
ATOM 540 C C . PRO A 1 73 ? 17.331 -2.669 -12.460 1.00 34.65 71 PRO A C 1
ATOM 541 O O . PRO A 1 73 ? 16.495 -1.832 -12.810 1.00 33.55 71 PRO A O 1
ATOM 545 N N . ILE A 1 74 ? 17.018 -3.760 -11.762 1.00 37.43 72 ILE A N 1
ATOM 546 C CA . ILE A 1 74 ? 15.648 -4.022 -11.337 1.00 36.29 72 ILE A CA 1
ATOM 547 C C . ILE A 1 74 ? 15.590 -4.036 -9.818 1.00 37.65 72 ILE A C 1
ATOM 548 O O . ILE A 1 74 ? 16.614 -3.898 -9.140 1.00 39.10 72 ILE A O 1
ATOM 553 N N . MET A 1 75 ? 14.387 -4.211 -9.279 1.00 34.24 73 MET A N 1
ATOM 554 C CA . MET A 1 75 ? 14.170 -4.361 -7.847 1.00 37.21 73 MET A CA 1
ATOM 555 C C . MET A 1 75 ? 13.272 -5.569 -7.632 1.00 38.24 73 MET A C 1
ATOM 556 O O . MET A 1 75 ? 12.138 -5.593 -8.120 1.00 43.12 73 MET A O 1
ATOM 561 N N . VAL A 1 76 ? 13.777 -6.567 -6.911 1.00 40.46 74 VAL A N 1
ATOM 562 C CA . VAL A 1 76 ? 13.049 -7.802 -6.646 1.00 36.43 74 VAL A CA 1
ATOM 563 C C . VAL A 1 76 ? 12.774 -7.886 -5.150 1.00 35.76 74 VAL A C 1
ATOM 564 O O . VAL A 1 76 ? 13.661 -7.617 -4.332 1.00 36.18 74 VAL A O 1
ATOM 568 N N . GLN A 1 77 ? 11.536 -8.229 -4.796 1.00 34.53 75 GLN A N 1
ATOM 569 C CA . GLN A 1 77 ? 11.109 -8.259 -3.405 1.00 31.03 75 GLN A CA 1
ATOM 570 C C . GLN A 1 77 ? 10.251 -9.485 -3.146 1.00 30.87 75 GLN A C 1
ATOM 571 O O . GLN A 1 77 ? 9.730 -10.117 -4.068 1.00 32.24 75 GLN A O 1
ATOM 577 N N . VAL A 1 78 ? 10.112 -9.811 -1.864 1.00 32.90 76 VAL A N 1
ATOM 578 C CA . VAL A 1 78 ? 9.204 -10.852 -1.396 1.00 30.44 76 VAL A CA 1
ATOM 579 C C . VAL A 1 78 ? 8.172 -10.176 -0.506 1.00 33.00 76 VAL A C 1
ATOM 580 O O . VAL A 1 78 ? 8.507 -9.675 0.576 1.00 32.23 76 VAL A O 1
ATOM 584 N N . LEU A 1 79 ? 6.920 -10.164 -0.952 1.00 33.07 77 LEU A N 1
ATOM 585 C CA . LEU A 1 79 ? 5.833 -9.525 -0.223 1.00 31.06 77 LEU A CA 1
ATOM 586 C C . LEU A 1 79 ? 5.047 -10.581 0.543 1.00 32.28 77 LEU A C 1
ATOM 587 O O . LEU A 1 79 ? 4.696 -11.627 -0.013 1.00 30.29 77 LEU A O 1
ATOM 592 N N . GLU A 1 80 ? 4.772 -10.302 1.815 1.00 29.53 78 GLU A N 1
ATOM 593 C CA . GLU A 1 80 ? 4.122 -11.246 2.710 1.00 31.36 78 GLU A CA 1
ATOM 594 C C . GLU A 1 80 ? 2.840 -10.639 3.267 1.00 27.79 78 GLU A C 1
ATOM 595 O O . GLU A 1 80 ? 2.739 -9.422 3.448 1.00 27.77 78 GLU A O 1
ATOM 601 N N . GLY A 1 81 ? 1.863 -11.493 3.529 1.00 28.27 79 GLY A N 1
ATOM 602 C CA . GLY A 1 81 ? 0.613 -11.052 4.116 1.00 30.35 79 GLY A CA 1
ATOM 603 C C . GLY A 1 81 ? -0.492 -12.048 3.854 1.00 36.11 79 GLY A C 1
ATOM 604 O O . GLY A 1 81 ? -0.323 -13.035 3.138 1.00 35.55 79 GLY A O 1
ATOM 605 N N . GLU A 1 82 ? -1.644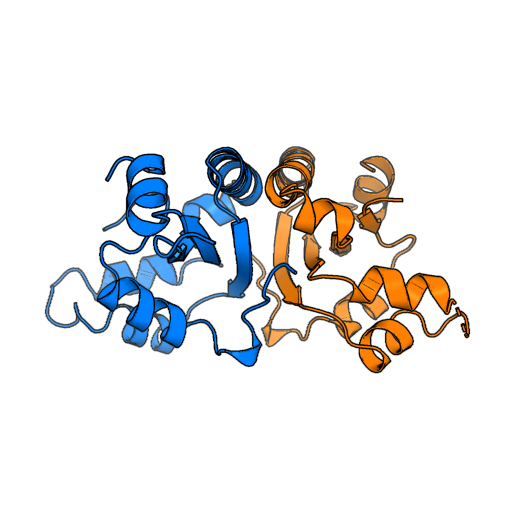 -11.769 4.460 1.00 34.48 80 GLU A N 1
ATOM 606 C CA . GLU A 1 82 ? -2.826 -12.597 4.254 1.00 39.35 80 GLU A CA 1
ATOM 607 C C . GLU A 1 82 ? -3.306 -12.459 2.815 1.00 39.13 80 GLU A C 1
ATOM 608 O O . GLU A 1 82 ? -3.596 -11.349 2.356 1.00 35.60 80 GLU A O 1
ATOM 614 N N . ASN A 1 83 ? -3.391 -13.589 2.107 1.00 36.72 81 ASN A N 1
ATOM 615 C CA . ASN A 1 83 ? -3.835 -13.620 0.712 1.00 36.32 81 ASN A CA 1
ATOM 616 C C . ASN A 1 83 ? -2.997 -12.675 -0.147 1.00 33.58 81 ASN A C 1
ATOM 617 O O . ASN A 1 83 ? -3.519 -11.926 -0.975 1.00 33.65 81 ASN A O 1
ATOM 622 N N . ALA A 1 84 ? -1.678 -12.711 0.060 1.00 35.71 82 ALA A N 1
ATOM 623 C CA . ALA A 1 84 ? -0.789 -11.776 -0.621 1.00 34.79 82 ALA A CA 1
ATOM 624 C C . ALA A 1 84 ? -0.763 -12.005 -2.126 1.00 33.80 82 ALA A C 1
ATOM 625 O O . ALA A 1 84 ? -0.472 -11.073 -2.884 1.00 34.45 82 ALA A O 1
ATOM 627 N N . ILE A 1 85 ? -1.050 -13.228 -2.577 1.00 34.08 83 ILE A N 1
ATOM 628 C CA . ILE A 1 85 ? -1.067 -13.501 -4.012 1.00 31.92 83 ILE A CA 1
ATOM 629 C C . ILE A 1 85 ? -2.160 -12.683 -4.690 1.00 39.08 83 ILE A C 1
ATOM 630 O O . ILE A 1 85 ? -1.905 -11.946 -5.648 1.00 38.51 83 ILE A O 1
ATOM 635 N N . ALA A 1 86 ? -3.391 -12.784 -4.187 1.00 39.63 84 ALA A N 1
ATOM 636 C CA . ALA A 1 86 ? -4.506 -12.075 -4.804 1.00 40.42 84 ALA A CA 1
ATOM 637 C C . ALA A 1 86 ? -4.478 -10.584 -4.489 1.00 39.88 84 ALA A C 1
ATOM 638 O O . ALA A 1 86 ? -4.840 -9.764 -5.341 1.00 43.50 84 ALA A O 1
ATOM 640 N N . ARG A 1 87 ? -4.062 -10.212 -3.274 1.00 39.88 85 ARG A N 1
ATOM 641 C CA . ARG A 1 87 ? -4.027 -8.797 -2.909 1.00 38.54 85 ARG A CA 1
ATOM 642 C C . ARG A 1 87 ? -3.049 -8.025 -3.783 1.00 36.72 85 ARG A C 1
ATOM 643 O O . ARG A 1 87 ? -3.353 -6.917 -4.243 1.00 31.88 85 ARG A O 1
ATOM 651 N N . TYR A 1 88 ? -1.864 -8.592 -4.021 1.00 38.79 86 TYR A N 1
ATOM 652 C CA . TYR A 1 88 ? -0.879 -7.914 -4.854 1.00 36.91 86 TYR A CA 1
ATOM 653 C C . TYR A 1 88 ? -1.262 -7.961 -6.327 1.00 40.38 86 TYR A C 1
ATOM 654 O O . TYR A 1 88 ? -0.983 -7.011 -7.067 1.00 38.22 86 TYR A O 1
ATOM 663 N N . ARG A 1 89 ? -1.894 -9.051 -6.770 1.00 42.58 87 ARG A N 1
ATOM 664 C CA . ARG A 1 89 ? -2.405 -9.109 -8.136 1.00 40.95 87 ARG A CA 1
ATOM 665 C C . ARG A 1 89 ? -3.494 -8.068 -8.358 1.00 41.60 87 ARG A C 1
ATOM 666 O O . ARG A 1 89 ? -3.608 -7.498 -9.450 1.00 41.73 87 ARG A O 1
ATOM 674 N N . GLU A 1 90 ? -4.306 -7.806 -7.331 1.00 42.78 88 GLU A N 1
ATOM 675 C CA . GLU A 1 90 ? -5.359 -6.805 -7.457 1.00 43.08 88 GLU A CA 1
ATOM 676 C C . GLU A 1 90 ? -4.789 -5.393 -7.455 1.00 44.55 88 GLU A C 1
ATOM 677 O O . GLU A 1 90 ? -5.401 -4.477 -8.017 1.00 45.37 88 GLU A O 1
ATOM 683 N N . LEU A 1 91 ? -3.619 -5.201 -6.841 1.00 45.94 89 LEU A N 1
ATOM 684 C CA . LEU A 1 91 ? -3.008 -3.876 -6.796 1.00 46.34 89 LEU A CA 1
ATOM 685 C C . LEU A 1 91 ? -2.653 -3.388 -8.195 1.00 50.98 89 LEU A C 1
ATOM 686 O O . LEU A 1 91 ? -2.974 -2.254 -8.570 1.00 53.85 89 LEU A O 1
ATOM 691 N N . MET A 1 92 ? -1.989 -4.231 -8.982 1.00 48.89 90 MET A N 1
ATOM 692 C CA . MET A 1 92 ? -1.604 -3.865 -10.339 1.00 53.96 90 MET A CA 1
ATOM 693 C C . MET A 1 92 ? -2.726 -4.057 -11.350 1.00 58.30 90 MET A C 1
ATOM 694 O O . MET A 1 92 ? -2.521 -3.774 -12.535 1.00 58.79 90 MET A O 1
ATOM 699 N N . GLY A 1 93 ? -3.894 -4.526 -10.921 1.00 55.33 91 GLY A N 1
ATOM 700 C CA . GLY A 1 93 ? -4.975 -4.822 -11.839 1.00 59.55 91 GLY A CA 1
ATOM 701 C C . GLY A 1 93 ? -5.149 -6.312 -12.048 1.00 62.14 91 GLY A C 1
ATOM 702 O O . GLY A 1 93 ? -6.061 -6.923 -11.482 1.00 69.12 91 GLY A O 1
ATOM 703 N N . LYS A 1 94 ? -4.281 -6.907 -12.861 1.00 64.20 92 LYS A N 1
ATOM 704 C CA . LYS A 1 94 ? -4.306 -8.349 -13.091 1.00 60.62 92 LYS A CA 1
ATOM 705 C C . LYS A 1 94 ? -2.891 -8.923 -13.114 1.00 55.81 92 LYS A C 1
ATOM 706 O O . LYS A 1 94 ? -1.956 -8.285 -13.599 1.00 53.79 92 LYS A O 1
ATOM 712 N N . ARG A 1 114 ? 2.861 -9.381 -19.673 1.00 81.56 112 ARG A N 1
ATOM 713 C CA . ARG A 1 114 ? 4.197 -9.675 -20.177 1.00 80.18 112 ARG A CA 1
ATOM 714 C C . ARG A 1 114 ? 5.143 -8.505 -19.930 1.00 78.59 112 ARG A C 1
ATOM 715 O O . ARG A 1 114 ? 6.213 -8.675 -19.345 1.00 77.51 112 ARG A O 1
ATOM 717 N N . TYR A 1 115 ? 4.743 -7.319 -20.378 1.00 75.97 113 TYR A N 1
ATOM 718 C CA . TYR A 1 115 ? 5.522 -6.093 -20.208 1.00 74.74 113 TYR A CA 1
ATOM 719 C C . TYR A 1 115 ? 4.682 -5.091 -19.419 1.00 78.30 113 TYR A C 1
ATOM 720 O O . TYR A 1 115 ? 4.238 -4.071 -19.956 1.00 80.90 113 TYR A O 1
ATOM 729 N N . ASN A 1 116 ? 4.466 -5.386 -18.140 1.00 71.15 114 ASN A N 1
ATOM 730 C CA . ASN A 1 116 ? 3.711 -4.513 -17.257 1.00 70.00 114 ASN A CA 1
ATOM 731 C C . ASN A 1 116 ? 4.665 -3.564 -16.532 1.00 70.85 114 ASN A C 1
ATOM 732 O O . ASN A 1 116 ? 5.887 -3.639 -16.675 1.00 78.66 114 ASN A O 1
ATOM 737 N N . SER A 1 117 ? 4.100 -2.644 -15.746 1.00 70.75 115 SER A N 1
ATOM 738 C CA . SER A 1 117 ? 4.931 -1.768 -14.929 1.00 56.17 115 SER A CA 1
ATOM 739 C C . SER A 1 117 ? 5.578 -2.510 -13.768 1.00 47.63 115 SER A C 1
ATOM 740 O O . SER A 1 117 ? 6.617 -2.066 -13.268 1.00 46.11 115 SER A O 1
ATOM 743 N N . VAL A 1 118 ? 4.994 -3.629 -13.337 1.00 50.57 116 VAL A N 1
ATOM 744 C CA . VAL A 1 118 ? 5.495 -4.390 -12.199 1.00 47.46 116 VAL A CA 1
ATOM 745 C C . VAL A 1 118 ? 5.176 -5.861 -12.436 1.00 42.83 116 VAL A C 1
ATOM 746 O O . VAL A 1 118 ? 4.320 -6.208 -13.252 1.00 44.22 116 VAL A O 1
ATOM 750 N N . HIS A 1 119 ? 5.884 -6.732 -11.723 1.00 37.31 117 HIS A N 1
ATOM 751 C CA . HIS A 1 119 ? 5.711 -8.172 -11.845 1.00 38.70 117 HIS A CA 1
ATOM 752 C C . HIS A 1 119 ? 5.164 -8.746 -10.544 1.00 38.91 117 HIS A C 1
ATOM 753 O O . HIS A 1 119 ? 5.446 -8.238 -9.455 1.00 37.71 117 HIS A O 1
ATOM 760 N N . GLY A 1 120 ? 4.378 -9.812 -10.668 1.00 40.87 118 GLY A N 1
ATOM 761 C CA . GLY A 1 120 ? 3.823 -10.475 -9.504 1.00 39.18 118 GLY A CA 1
ATOM 762 C C . GLY A 1 120 ? 3.460 -11.906 -9.815 1.00 40.28 118 GLY A C 1
ATOM 763 O O . GLY A 1 120 ? 3.171 -12.256 -10.964 1.00 44.62 118 GLY A O 1
ATOM 764 N N . SER A 1 121 ? 3.472 -12.740 -8.779 1.00 37.91 119 SER A N 1
ATOM 765 C CA . SER A 1 121 ? 3.144 -14.147 -8.945 1.00 37.61 119 SER A CA 1
ATOM 766 C C . SER A 1 121 ? 1.640 -14.333 -9.114 1.00 36.71 119 SER A C 1
ATOM 767 O O . SER A 1 121 ? 0.831 -13.608 -8.529 1.00 36.57 119 SER A O 1
ATOM 770 N N . ASP A 1 122 ? 1.270 -15.326 -9.923 1.00 38.22 120 ASP A N 1
ATOM 771 C CA . ASP A 1 122 ? -0.129 -15.605 -10.216 1.00 39.90 120 ASP A CA 1
ATOM 772 C C . ASP A 1 122 ? -0.658 -16.847 -9.512 1.00 40.97 120 ASP A C 1
ATOM 773 O O . ASP A 1 122 ? -1.865 -17.105 -9.574 1.00 43.72 120 ASP A O 1
ATOM 778 N N . SER A 1 123 ? 0.203 -17.614 -8.851 1.00 37.98 121 SER A N 1
ATOM 779 C CA . SER A 1 123 ? -0.204 -18.846 -8.191 1.00 40.00 121 SER A CA 1
ATOM 780 C C . SER A 1 123 ? 0.836 -19.189 -7.134 1.00 41.75 121 SER A C 1
ATOM 781 O O . SER A 1 123 ? 1.971 -18.701 -7.196 1.00 39.47 121 SER A O 1
ATOM 784 N N . PRO A 1 124 ? 0.475 -20.011 -6.142 1.00 40.56 122 PRO A N 1
ATOM 785 C CA . PRO A 1 124 ? 1.466 -20.389 -5.119 1.00 38.71 122 PRO A CA 1
ATOM 786 C C . PRO A 1 124 ? 2.672 -21.115 -5.686 1.00 39.61 122 PRO A C 1
ATOM 787 O O . PRO A 1 124 ? 3.809 -20.807 -5.305 1.00 38.32 122 PRO A O 1
ATOM 791 N N . ALA A 1 125 ? 2.457 -22.077 -6.588 1.00 37.90 123 ALA A N 1
ATOM 792 C CA . ALA A 1 125 ? 3.579 -22.800 -7.178 1.00 38.65 123 ALA A CA 1
ATOM 793 C C . ALA A 1 125 ? 4.475 -21.866 -7.981 1.00 36.26 123 ALA A C 1
ATOM 794 O O . ALA A 1 125 ? 5.700 -22.034 -8.003 1.00 34.03 123 ALA A O 1
ATOM 796 N N . SER A 1 126 ? 3.882 -20.875 -8.650 1.00 38.52 124 SER A N 1
ATOM 797 C CA . SER A 1 126 ? 4.687 -19.880 -9.349 1.00 41.24 124 SER A CA 1
ATOM 798 C C . SER A 1 126 ? 5.444 -18.999 -8.364 1.00 36.52 124 SER A C 1
ATOM 799 O O . SER A 1 126 ? 6.607 -18.653 -8.600 1.00 34.36 124 SER A O 1
ATOM 802 N N . ALA A 1 127 ? 4.803 -18.629 -7.253 1.00 38.18 125 ALA A N 1
ATOM 803 C CA . ALA A 1 127 ? 5.480 -17.823 -6.244 1.00 32.28 125 ALA A CA 1
ATOM 804 C C . ALA A 1 127 ? 6.630 -18.592 -5.606 1.00 30.24 125 ALA A C 1
ATOM 805 O O . ALA A 1 127 ? 7.693 -18.020 -5.337 1.00 25.37 125 ALA A O 1
ATOM 807 N N . ALA A 1 128 ? 6.437 -19.889 -5.359 1.00 31.14 126 ALA A N 1
ATOM 808 C CA . ALA A 1 128 ? 7.500 -20.688 -4.760 1.00 27.05 126 ALA A CA 1
ATOM 809 C C . ALA A 1 128 ? 8.689 -20.823 -5.703 1.00 29.75 126 ALA A C 1
ATOM 810 O O . ALA A 1 128 ? 9.842 -20.701 -5.277 1.00 30.79 126 ALA A O 1
ATOM 812 N N . ARG A 1 129 ? 8.428 -21.065 -6.990 1.00 30.62 127 ARG A N 1
ATOM 813 C CA . ARG A 1 129 ? 9.521 -21.242 -7.941 1.00 28.74 127 ARG A CA 1
ATOM 814 C C . ARG A 1 129 ? 10.246 -19.933 -8.222 1.00 31.88 127 ARG A C 1
ATOM 815 O O . ARG A 1 129 ? 11.457 -19.940 -8.470 1.00 27.21 127 ARG A O 1
ATOM 817 N N . GLU A 1 130 ? 9.532 -18.805 -8.182 1.00 32.34 128 GLU A N 1
ATOM 818 C CA . GLU A 1 130 ? 10.144 -17.522 -8.512 1.00 32.05 128 GLU A CA 1
ATOM 819 C C . GLU A 1 130 ? 10.873 -16.905 -7.324 1.00 31.34 128 GLU A C 1
ATOM 820 O O . GLU A 1 130 ? 11.813 -16.128 -7.520 1.00 28.67 128 GLU A O 1
ATOM 826 N N . ILE A 1 131 ? 10.461 -17.228 -6.097 1.00 30.16 129 ILE A N 1
ATOM 827 C CA . ILE A 1 131 ? 11.181 -16.730 -4.929 1.00 32.37 129 ILE A CA 1
ATOM 828 C C . ILE A 1 131 ? 12.506 -17.464 -4.769 1.00 31.80 129 ILE A C 1
ATOM 829 O O . ILE A 1 131 ? 13.537 -16.856 -4.458 1.00 34.49 129 ILE A O 1
ATOM 834 N N . GLU A 1 132 ? 12.506 -18.779 -4.996 1.00 31.20 130 GLU A N 1
ATOM 835 C CA . GLU A 1 132 ? 13.719 -19.572 -4.850 1.00 32.11 130 GLU A CA 1
ATOM 836 C C . GLU A 1 132 ? 14.748 -19.288 -5.935 1.00 31.76 130 GLU A C 1
ATOM 837 O O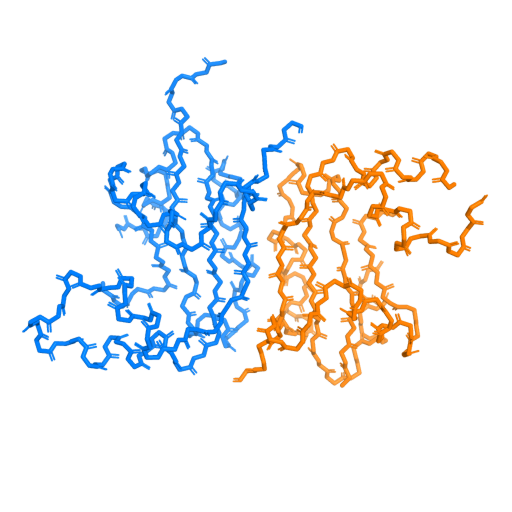 . GLU A 1 132 ? 15.900 -19.710 -5.793 1.00 35.27 130 GLU A O 1
ATOM 843 N N . PHE A 1 133 ? 14.369 -18.590 -7.006 1.00 37.32 131 PHE A N 1
ATOM 844 C CA . PHE A 1 133 ? 15.333 -18.261 -8.049 1.00 36.58 131 PHE A CA 1
ATOM 845 C C . PHE A 1 133 ? 16.162 -17.034 -7.691 1.00 32.76 131 PHE A C 1
ATOM 846 O O . PHE A 1 133 ? 17.349 -16.975 -8.028 1.00 33.52 131 PHE A O 1
ATOM 854 N N . PHE A 1 134 ? 15.565 -16.058 -7.010 1.00 30.08 132 PHE A N 1
ATOM 855 C CA . PHE A 1 134 ? 16.251 -14.817 -6.674 1.00 33.78 132 PHE A CA 1
ATOM 856 C C . PHE A 1 134 ? 16.724 -14.752 -5.230 1.00 37.80 132 PHE A C 1
ATOM 857 O O . PHE A 1 134 ? 17.733 -14.095 -4.954 1.00 43.29 132 PHE A O 1
ATOM 865 N N . PHE A 1 135 ? 16.030 -15.410 -4.302 1.00 37.08 133 PHE A N 1
ATOM 866 C CA . PHE A 1 135 ? 16.345 -15.298 -2.886 1.00 37.02 133 PHE A CA 1
ATOM 867 C C . PHE A 1 135 ? 16.561 -16.676 -2.275 1.00 38.23 133 PHE A C 1
ATOM 868 O O . PHE A 1 135 ? 15.681 -17.549 -2.385 1.00 40.97 133 PHE A O 1
ATOM 876 N N . PRO A 1 136 ? 17.700 -16.918 -1.635 1.00 36.62 134 PRO A N 1
ATOM 877 C CA . PRO A 1 136 ? 17.818 -18.071 -0.743 1.00 40.19 134 PRO A CA 1
ATOM 878 C C . PRO A 1 136 ? 17.146 -17.784 0.591 1.00 43.01 134 PRO A C 1
ATOM 879 O O . PRO A 1 136 ? 16.887 -16.635 0.953 1.00 40.87 134 PRO A O 1
ATOM 883 N N . GLU A 1 137 ? 16.862 -18.863 1.324 1.00 40.00 135 GLU A N 1
ATOM 884 C CA . GLU A 1 137 ? 16.192 -18.717 2.613 1.00 43.09 135 GLU A CA 1
ATOM 885 C C . GLU A 1 137 ? 16.993 -17.843 3.569 1.00 47.85 135 GLU A C 1
ATOM 886 O O . GLU A 1 137 ? 16.414 -17.178 4.435 1.00 47.23 135 GLU A O 1
ATOM 892 N N . SER A 1 138 ? 18.319 -17.815 3.418 1.00 54.49 136 SER A N 1
ATOM 893 C CA . SER A 1 138 ? 19.161 -16.981 4.265 1.00 46.98 136 SER A CA 1
ATOM 894 C C . SER A 1 138 ? 19.007 -15.493 3.974 1.00 39.87 136 SER A C 1
ATOM 895 O O . SER A 1 138 ? 19.557 -14.677 4.721 1.00 40.44 136 SER A O 1
ATOM 898 N N . GLU A 1 139 ? 18.282 -15.121 2.920 1.00 44.85 137 GLU A N 1
ATOM 899 C CA . GLU A 1 139 ? 18.041 -13.721 2.594 1.00 40.80 137 GLU A CA 1
ATOM 900 C C . GLU A 1 139 ? 16.616 -13.277 2.894 1.00 38.89 137 GLU A C 1
ATOM 901 O O . GLU A 1 139 ? 16.306 -12.091 2.736 1.00 36.02 137 GLU A O 1
ATOM 907 N N . ILE A 1 140 ? 15.746 -14.187 3.321 1.00 40.08 138 ILE A N 1
ATOM 908 C CA . ILE A 1 140 ? 14.385 -13.847 3.718 1.00 37.48 138 ILE A CA 1
ATOM 909 C C . ILE A 1 140 ? 14.390 -13.482 5.197 1.00 38.29 138 ILE A C 1
ATOM 910 O O . ILE A 1 140 ? 14.901 -14.240 6.031 1.00 36.89 138 ILE A O 1
ATOM 915 N N . CYS A 1 141 ? 13.820 -12.324 5.525 1.00 36.46 139 CYS A N 1
ATOM 916 C CA . CYS A 1 141 ? 13.877 -11.794 6.884 1.00 40.74 139 CYS A CA 1
ATOM 917 C C . CYS A 1 141 ? 12.488 -11.756 7.507 1.00 43.12 139 CYS A C 1
ATOM 918 O O . CYS A 1 141 ? 11.692 -10.857 7.193 1.00 41.15 139 CYS A O 1
ATOM 921 N N . PRO A 1 142 ? 12.146 -12.701 8.384 1.00 45.35 140 PRO A N 1
ATOM 922 C CA . PRO A 1 142 ? 10.855 -12.629 9.079 1.00 45.38 140 PRO A CA 1
ATOM 923 C C . PRO A 1 142 ? 10.764 -11.384 9.948 1.00 47.67 140 PRO A C 1
ATOM 924 O O . PRO A 1 142 ? 11.753 -10.923 10.522 1.00 48.12 140 PRO A O 1
ATOM 928 N N . ARG A 1 143 ? 9.549 -10.848 10.049 1.00 46.53 141 ARG A N 1
ATOM 929 C CA . ARG A 1 143 ? 9.313 -9.544 10.661 1.00 49.56 141 ARG A CA 1
ATOM 930 C C . ARG A 1 143 ? 9.436 -9.535 12.185 1.00 63.47 141 ARG A C 1
ATOM 931 O O . ARG A 1 143 ? 9.970 -8.561 12.732 1.00 79.38 141 ARG A O 1
ATOM 939 N N . PRO A 1 144 ? 8.937 -10.557 12.918 1.00 59.79 142 PRO A N 1
ATOM 940 C CA . PRO A 1 144 ? 9.105 -10.540 14.380 1.00 60.05 142 PRO A CA 1
ATOM 941 C C . PRO A 1 144 ? 10.529 -10.247 14.856 1.00 60.21 142 PRO A C 1
ATOM 942 O O . PRO A 1 144 ? 11.510 -10.544 14.172 1.00 57.85 142 PRO A O 1
ATOM 947 N N . GLU B 1 6 ? 29.093 11.591 -6.628 1.00 74.84 4 GLU B N 1
ATOM 948 C CA . GLU B 1 6 ? 29.083 11.605 -5.169 1.00 73.99 4 GLU B CA 1
ATOM 949 C C . GLU B 1 6 ? 27.915 10.789 -4.620 1.00 66.21 4 GLU B C 1
ATOM 950 O O . GLU B 1 6 ? 26.755 11.175 -4.766 1.00 63.35 4 GLU B O 1
ATOM 956 N N . ARG B 1 7 ? 28.225 9.661 -3.989 1.00 66.76 5 ARG B N 1
ATOM 957 C CA . ARG B 1 7 ? 27.216 8.776 -3.430 1.00 62.97 5 ARG B CA 1
ATOM 958 C C . ARG B 1 7 ? 27.316 8.743 -1.911 1.00 62.80 5 ARG B C 1
ATOM 959 O O . ARG B 1 7 ? 28.404 8.856 -1.339 1.00 67.36 5 ARG B O 1
ATOM 967 N N . THR B 1 8 ? 26.166 8.588 -1.266 1.00 60.25 6 THR B N 1
ATOM 968 C CA . THR B 1 8 ? 26.059 8.546 0.186 1.00 65.01 6 THR B CA 1
ATOM 969 C C . THR B 1 8 ? 25.513 7.189 0.621 1.00 65.61 6 THR B C 1
ATOM 970 O O . THR B 1 8 ? 25.308 6.284 -0.191 1.00 68.75 6 THR B O 1
ATOM 974 N N . PHE B 1 9 ? 25.273 7.058 1.923 1.00 64.52 7 PHE B N 1
ATOM 975 C CA . PHE B 1 9 ? 24.847 5.802 2.517 1.00 60.54 7 PHE B CA 1
ATOM 976 C C . PHE B 1 9 ? 23.611 6.037 3.376 1.00 56.59 7 PHE B C 1
ATOM 977 O O . PHE B 1 9 ? 23.397 7.137 3.892 1.00 57.33 7 PHE B O 1
ATOM 985 N N . SER B 1 10 ? 22.797 4.992 3.526 1.00 58.85 8 SER B N 1
ATOM 986 C CA . SER B 1 10 ? 21.546 5.111 4.261 1.00 56.89 8 SER B CA 1
ATOM 987 C C . SER B 1 10 ? 21.198 3.786 4.924 1.00 55.82 8 SER B C 1
ATOM 988 O O . SER B 1 10 ? 21.522 2.712 4.410 1.00 55.76 8 SER B O 1
ATOM 991 N N . ILE B 1 11 ? 20.524 3.882 6.071 1.00 57.67 9 ILE B N 1
ATOM 992 C CA . ILE B 1 11 ? 20.016 2.726 6.804 1.00 57.78 9 ILE B CA 1
ATOM 993 C C . ILE B 1 11 ? 18.624 3.070 7.313 1.00 51.32 9 ILE B C 1
ATOM 994 O O . ILE B 1 11 ? 18.447 4.085 7.996 1.00 56.50 9 ILE B O 1
ATOM 999 N N . ILE B 1 12 ? 17.640 2.238 6.989 1.00 47.47 10 ILE B N 1
ATOM 1000 C CA . ILE B 1 12 ? 16.293 2.387 7.528 1.00 44.64 10 ILE B CA 1
ATOM 1001 C C . ILE B 1 12 ? 16.216 1.552 8.802 1.00 48.27 10 ILE B C 1
ATOM 1002 O O . ILE B 1 12 ? 16.262 0.321 8.752 1.00 50.12 10 ILE B O 1
ATOM 1007 N N . LYS B 1 13 ? 16.100 2.229 9.949 1.00 49.16 11 LYS B N 1
ATOM 1008 C CA . LYS B 1 13 ? 16.103 1.563 11.247 1.00 49.53 11 LYS B CA 1
ATOM 1009 C C . LYS B 1 13 ? 14.910 0.616 11.376 1.00 46.79 11 LYS B C 1
ATOM 1010 O O . LYS B 1 13 ? 13.900 0.779 10.687 1.00 46.71 11 LYS B O 1
ATOM 1016 N N . PRO B 1 14 ? 15.006 -0.389 12.254 1.00 43.38 12 PRO B N 1
ATOM 1017 C CA . PRO B 1 14 ? 13.917 -1.376 12.362 1.00 42.47 12 PRO B CA 1
ATOM 1018 C C . PRO B 1 14 ? 12.573 -0.785 12.760 1.00 41.82 12 PRO B C 1
ATOM 1019 O O . PRO B 1 14 ? 11.545 -1.444 12.558 1.00 37.70 12 PRO B O 1
ATOM 1023 N N . ASP B 1 15 ? 12.539 0.429 13.317 1.00 40.38 13 ASP B N 1
ATOM 1024 C CA . ASP B 1 15 ? 11.262 1.049 13.659 1.00 45.60 13 ASP B CA 1
ATOM 1025 C C . ASP B 1 15 ? 10.427 1.325 12.412 1.00 44.43 13 ASP B C 1
ATOM 1026 O O . ASP B 1 15 ? 9.216 1.076 12.394 1.00 43.99 13 ASP B O 1
ATOM 1031 N N . ALA B 1 16 ? 11.061 1.837 11.355 1.00 42.92 14 ALA B N 1
ATOM 1032 C CA . ALA B 1 16 ? 10.324 2.165 10.140 1.00 45.30 14 ALA B CA 1
ATOM 1033 C C . ALA B 1 16 ? 10.028 0.921 9.314 1.00 48.16 14 ALA B C 1
ATOM 1034 O O . ALA B 1 16 ? 8.970 0.832 8.681 1.00 57.22 14 ALA B O 1
ATOM 1036 N N . VAL B 1 17 ? 10.949 -0.046 9.307 1.00 47.54 15 VAL B N 1
ATOM 1037 C CA . VAL B 1 17 ? 10.714 -1.293 8.583 1.00 40.92 15 VAL B CA 1
ATOM 1038 C C . VAL B 1 17 ? 9.529 -2.039 9.185 1.00 39.68 15 VAL B C 1
ATOM 1039 O O . VAL B 1 17 ? 8.649 -2.527 8.466 1.00 39.57 15 VAL B O 1
ATOM 1043 N N . LYS B 1 18 ? 9.487 -2.133 10.516 1.00 41.84 16 LYS B N 1
ATOM 1044 C CA . LYS B 1 18 ? 8.396 -2.847 11.170 1.00 42.53 16 LYS B CA 1
ATOM 1045 C C . LYS B 1 18 ? 7.067 -2.131 10.970 1.00 43.43 16 LYS B C 1
ATOM 1046 O O . LYS B 1 18 ? 6.034 -2.777 10.763 1.00 44.35 16 LYS B O 1
ATOM 1048 N N . ARG B 1 19 ? 7.073 -0.801 11.018 1.00 41.24 17 ARG B N 1
ATOM 1049 C CA . ARG B 1 19 ? 5.858 -0.016 10.841 1.00 42.63 17 ARG B CA 1
ATOM 1050 C C . ARG B 1 19 ? 5.462 0.148 9.377 1.00 41.60 17 ARG B C 1
ATOM 1051 O O . ARG B 1 19 ? 4.506 0.879 9.094 1.00 42.48 17 ARG B O 1
ATOM 1053 N N . ASN B 1 20 ? 6.167 -0.510 8.453 1.00 42.83 18 ASN B N 1
ATOM 1054 C CA . ASN B 1 20 ? 5.877 -0.467 7.019 1.00 41.42 18 ASN B CA 1
ATOM 1055 C C . ASN B 1 20 ? 5.948 0.970 6.492 1.00 46.02 18 ASN B C 1
ATOM 1056 O O . ASN B 1 20 ? 4.966 1.556 6.031 1.00 51.45 18 ASN B O 1
ATOM 1061 N N . LEU B 1 21 ? 7.160 1.524 6.577 1.00 47.21 19 LEU B N 1
ATOM 1062 C CA . LEU B 1 21 ? 7.441 2.886 6.135 1.00 44.74 19 LEU B CA 1
ATOM 1063 C C . LEU B 1 21 ? 8.548 2.934 5.086 1.00 41.97 19 LEU B C 1
ATOM 1064 O O . LEU B 1 21 ? 9.150 3.992 4.876 1.00 43.87 19 LEU B O 1
ATOM 1069 N N . ILE B 1 22 ? 8.830 1.809 4.424 1.00 39.88 20 ILE B N 1
ATOM 1070 C CA . ILE B 1 22 ? 9.914 1.773 3.446 1.00 41.00 20 ILE B CA 1
ATOM 1071 C C . ILE B 1 22 ? 9.565 2.614 2.225 1.00 45.95 20 ILE B C 1
ATOM 1072 O O . ILE B 1 22 ? 10.422 3.314 1.671 1.00 48.97 20 ILE B O 1
ATOM 1077 N N . GLY B 1 23 ? 8.306 2.563 1.787 1.00 40.04 21 GLY B N 1
ATOM 1078 C CA . GLY B 1 23 ? 7.912 3.318 0.609 1.00 43.40 21 GLY B CA 1
ATOM 1079 C C . GLY B 1 23 ? 7.946 4.819 0.828 1.00 45.59 21 GLY B C 1
ATOM 1080 O O . GLY B 1 23 ? 8.357 5.574 -0.059 1.00 46.46 21 GLY B O 1
ATOM 1081 N N . GLU B 1 24 ? 7.513 5.274 2.006 1.00 52.76 22 GLU B N 1
ATOM 1082 C CA . GLU B 1 24 ? 7.534 6.704 2.300 1.00 50.95 22 GLU B CA 1
ATOM 1083 C C . GLU B 1 24 ? 8.958 7.243 2.326 1.00 46.29 22 GLU B C 1
ATOM 1084 O O . GLU B 1 24 ? 9.230 8.325 1.790 1.00 44.73 22 GLU B O 1
ATOM 1090 N N . ILE B 1 25 ? 9.880 6.506 2.948 1.00 44.82 23 ILE B N 1
ATOM 1091 C CA . ILE B 1 25 ? 11.266 6.958 3.014 1.00 43.31 23 ILE B CA 1
ATOM 1092 C C . ILE B 1 25 ? 11.888 6.975 1.623 1.00 40.86 23 ILE B C 1
ATOM 1093 O O . ILE B 1 25 ? 12.625 7.903 1.271 1.00 41.14 23 ILE B O 1
ATOM 1098 N N . TYR B 1 26 ? 11.590 5.963 0.806 1.00 42.65 24 TYR B N 1
ATOM 1099 C CA . TYR B 1 26 ? 12.139 5.923 -0.545 1.00 39.62 24 TYR B CA 1
ATOM 1100 C C . TYR B 1 26 ? 11.507 6.984 -1.439 1.00 42.74 24 TYR B C 1
ATOM 1101 O O . TYR B 1 26 ? 12.192 7.586 -2.274 1.00 38.31 24 TYR B O 1
ATOM 1110 N N . HIS B 1 27 ? 10.203 7.229 -1.282 1.00 39.27 25 HIS B N 1
ATOM 1111 C CA . HIS B 1 27 ? 9.535 8.207 -2.135 1.00 43.30 25 HIS B CA 1
ATOM 1112 C C . HIS B 1 27 ? 9.988 9.625 -1.810 1.00 44.86 25 HIS B C 1
ATOM 1113 O O . HIS B 1 27 ? 10.112 10.465 -2.709 1.00 44.35 25 HIS B O 1
ATOM 1120 N N . ARG B 1 28 ? 10.238 9.911 -0.530 1.00 46.48 26 ARG B N 1
ATOM 1121 C CA . ARG B 1 28 ? 10.704 11.236 -0.143 1.00 55.38 26 ARG B CA 1
ATOM 1122 C C . ARG B 1 28 ? 12.112 11.524 -0.641 1.00 57.00 26 ARG B C 1
ATOM 1123 O O . ARG B 1 28 ? 12.518 12.690 -0.670 1.00 61.88 26 ARG B O 1
ATOM 1125 N N . ILE B 1 29 ? 12.858 10.494 -1.028 1.00 55.10 27 ILE B N 1
ATOM 1126 C CA . ILE B 1 29 ? 14.202 10.668 -1.571 1.00 54.64 27 ILE B CA 1
ATOM 1127 C C . ILE B 1 29 ? 14.175 10.826 -3.087 1.00 56.61 27 ILE B C 1
ATOM 1128 O O . ILE B 1 29 ? 14.727 11.786 -3.629 1.00 60.41 27 ILE B O 1
ATOM 1133 N N . GLU B 1 30 ? 13.531 9.890 -3.794 1.00 50.00 28 GLU B N 1
ATOM 1134 C CA . GLU B 1 30 ? 13.512 9.928 -5.256 1.00 50.71 28 GLU B CA 1
ATOM 1135 C C . GLU B 1 30 ? 12.890 11.215 -5.786 1.00 58.34 28 GLU B C 1
ATOM 1136 O O . GLU B 1 30 ? 13.221 11.654 -6.894 1.00 64.99 28 GLU B O 1
ATOM 1142 N N . LYS B 1 31 ? 11.990 11.828 -5.016 1.00 57.67 29 LYS B N 1
ATOM 1143 C CA . LYS B 1 31 ? 11.443 13.133 -5.357 1.00 57.79 29 LYS B CA 1
ATOM 1144 C C . LYS B 1 31 ? 12.401 14.272 -5.033 1.00 50.06 29 LYS B C 1
ATOM 1145 O O . LYS B 1 31 ? 12.179 15.400 -5.488 1.00 53.55 29 LYS B O 1
ATOM 1147 N N . ALA B 1 32 ? 13.456 14.006 -4.267 1.00 48.98 30 ALA B N 1
ATOM 1148 C CA . ALA B 1 32 ? 14.427 15.029 -3.915 1.00 73.99 30 ALA B CA 1
ATOM 1149 C C . ALA B 1 32 ? 15.603 15.095 -4.879 1.00 73.13 30 ALA B C 1
ATOM 1150 O O . ALA B 1 32 ? 16.375 16.056 -4.820 1.00 75.03 30 ALA B O 1
ATOM 1152 N N . GLY B 1 33 ? 15.766 14.105 -5.752 1.00 66.89 31 GLY B N 1
ATOM 1153 C CA . GLY B 1 33 ? 16.816 14.104 -6.753 1.00 71.67 31 GLY B CA 1
ATOM 1154 C C . GLY B 1 33 ? 17.750 12.915 -6.692 1.00 70.20 31 GLY B C 1
ATOM 1155 O O . GLY B 1 33 ? 18.405 12.608 -7.699 1.00 77.38 31 GLY B O 1
ATOM 1156 N N . LEU B 1 34 ? 17.840 12.231 -5.555 1.00 68.97 32 LEU B N 1
ATOM 1157 C CA . LEU B 1 34 ? 18.740 11.097 -5.438 1.00 61.88 32 LEU B CA 1
ATOM 1158 C C . LEU B 1 34 ? 18.166 9.881 -6.163 1.00 54.79 32 LEU B C 1
ATOM 1159 O O . LEU B 1 34 ? 16.990 9.837 -6.534 1.00 54.88 32 LEU B O 1
ATOM 1164 N N . GLN B 1 35 ? 19.019 8.878 -6.364 1.00 50.46 33 GLN B N 1
ATOM 1165 C CA . GLN B 1 35 ? 18.634 7.662 -7.067 1.00 48.82 33 GLN B CA 1
ATOM 1166 C C . GLN B 1 35 ? 19.185 6.452 -6.329 1.00 48.12 33 GLN B C 1
ATOM 1167 O O . GLN B 1 35 ? 20.385 6.388 -6.046 1.00 50.19 33 GLN B O 1
ATOM 1173 N N . ILE B 1 36 ? 18.310 5.497 -6.027 1.00 44.57 34 ILE B N 1
ATOM 1174 C CA . ILE B 1 36 ? 18.715 4.266 -5.355 1.00 42.80 34 ILE B CA 1
ATOM 1175 C C . ILE B 1 36 ? 19.467 3.401 -6.364 1.00 44.76 34 ILE B C 1
ATOM 1176 O O . ILE B 1 36 ? 18.865 2.855 -7.292 1.00 44.40 34 ILE B O 1
ATOM 1181 N N . ILE B 1 37 ? 20.784 3.275 -6.189 1.00 45.61 35 ILE B N 1
ATOM 1182 C CA . ILE B 1 37 ? 21.632 2.522 -7.108 1.00 47.78 35 ILE B CA 1
ATOM 1183 C C . ILE B 1 37 ? 22.114 1.210 -6.507 1.00 48.19 35 ILE B C 1
ATOM 1184 O O . ILE B 1 37 ? 22.834 0.453 -7.184 1.00 51.55 35 ILE B O 1
ATOM 1189 N N . ALA B 1 38 ? 21.734 0.912 -5.263 1.00 42.44 36 ALA B N 1
ATOM 1190 C CA . ALA B 1 38 ? 22.060 -0.352 -4.611 1.00 44.24 36 ALA B CA 1
ATOM 1191 C C . ALA B 1 38 ? 21.278 -0.462 -3.310 1.00 41.31 36 ALA B C 1
ATOM 1192 O O . ALA B 1 38 ? 21.240 0.500 -2.540 1.00 44.94 36 ALA B O 1
ATOM 1194 N N . ALA B 1 39 ? 20.650 -1.610 -3.053 1.00 40.88 37 ALA B N 1
ATOM 1195 C CA . ALA B 1 39 ? 19.878 -1.774 -1.828 1.00 42.40 37 ALA B CA 1
ATOM 1196 C C . ALA B 1 39 ? 19.611 -3.250 -1.567 1.00 37.32 37 ALA B C 1
ATOM 1197 O O . ALA B 1 39 ? 19.547 -4.059 -2.496 1.00 35.63 37 ALA B O 1
ATOM 1199 N N . LYS B 1 40 ? 19.440 -3.580 -0.287 1.00 38.72 38 LYS B N 1
ATOM 1200 C CA . LYS B 1 40 ? 19.107 -4.930 0.147 1.00 38.23 38 LYS B CA 1
ATOM 1201 C C . LYS B 1 40 ? 18.647 -4.876 1.598 1.00 38.51 38 LYS B C 1
ATOM 1202 O O . LYS B 1 40 ? 19.019 -3.967 2.345 1.00 38.67 38 LYS B O 1
ATOM 1208 N N . MET B 1 41 ? 17.835 -5.856 1.988 1.00 37.91 39 MET B N 1
ATOM 1209 C CA . MET B 1 41 ? 17.312 -5.947 3.346 1.00 37.58 39 MET B CA 1
ATOM 1210 C C . MET B 1 41 ? 18.065 -7.031 4.108 1.00 38.52 39 MET B C 1
ATOM 1211 O O . MET B 1 41 ? 18.014 -8.208 3.736 1.00 40.56 39 MET B O 1
ATOM 1216 N N . VAL B 1 42 ? 18.758 -6.631 5.171 1.00 41.33 40 VAL B N 1
ATOM 1217 C CA . VAL B 1 42 ? 19.540 -7.538 5.999 1.00 40.19 40 VAL B CA 1
ATOM 1218 C C . VAL B 1 42 ? 19.062 -7.410 7.438 1.00 40.46 40 VAL B C 1
ATOM 1219 O O . VAL B 1 42 ? 18.578 -6.354 7.859 1.00 41.59 40 VAL B O 1
ATOM 1223 N N . HIS B 1 43 ? 19.188 -8.500 8.191 1.00 39.35 41 HIS B N 1
ATOM 1224 C CA . HIS B 1 43 ? 18.916 -8.510 9.625 1.00 43.46 41 HIS B CA 1
ATOM 1225 C C . HIS B 1 43 ? 20.254 -8.648 10.341 1.00 46.71 41 HIS B C 1
ATOM 1226 O O . HIS B 1 43 ? 20.860 -9.725 10.333 1.00 53.94 41 HIS B O 1
ATOM 1233 N N . LEU B 1 44 ? 20.712 -7.558 10.953 1.00 48.93 42 LEU B N 1
ATOM 1234 C CA . LEU B 1 44 ? 22.041 -7.531 11.546 1.00 50.21 42 LEU B CA 1
ATOM 1235 C C . LEU B 1 44 ? 22.129 -8.455 12.756 1.00 54.80 42 LEU B C 1
ATOM 1236 O O . LEU B 1 44 ? 21.162 -8.641 13.500 1.00 56.99 42 LEU B O 1
ATOM 1241 N N . SER B 1 45 ? 23.310 -9.034 12.945 1.00 54.18 43 SER B N 1
ATOM 1242 C CA . SER B 1 45 ? 23.616 -9.843 14.111 1.00 57.77 43 SER B CA 1
ATOM 1243 C C . SER B 1 45 ? 24.409 -9.009 15.114 1.00 59.57 43 SER B C 1
ATOM 1244 O O . SER B 1 45 ? 24.679 -7.824 14.902 1.00 58.75 43 SER B O 1
ATOM 1247 N N . GLU B 1 46 ? 24.787 -9.642 16.227 1.00 58.29 44 GLU B N 1
ATOM 1248 C CA . GLU B 1 46 ? 25.556 -8.937 17.249 1.00 61.61 44 GLU B CA 1
ATOM 1249 C C . GLU B 1 46 ? 26.926 -8.527 16.723 1.00 63.53 44 GLU B C 1
ATOM 1250 O O . GLU B 1 46 ? 27.387 -7.408 16.978 1.00 63.89 44 GLU B O 1
ATOM 1252 N N . GLU B 1 47 ? 27.590 -9.418 15.984 1.00 62.25 45 GLU B N 1
ATOM 1253 C CA . GLU B 1 47 ? 28.890 -9.080 15.416 1.00 63.11 45 GLU B CA 1
ATOM 1254 C C . GLU B 1 47 ? 28.760 -8.096 14.260 1.00 61.82 45 GLU B C 1
ATOM 1255 O O . GLU B 1 47 ? 29.646 -7.257 14.060 1.00 62.85 45 GLU B O 1
ATOM 1257 N N . GLN B 1 48 ? 27.670 -8.182 13.492 1.00 64.04 46 GLN B N 1
ATOM 1258 C CA . GLN B 1 48 ? 27.468 -7.256 12.382 1.00 62.12 46 GLN B CA 1
ATOM 1259 C C . GLN B 1 48 ? 27.268 -5.832 12.885 1.00 58.99 46 GLN B C 1
ATOM 1260 O O . GLN B 1 48 ? 27.948 -4.902 12.433 1.00 59.14 46 GLN B O 1
ATOM 1266 N N . ALA B 1 49 ? 26.334 -5.642 13.820 1.00 58.86 47 ALA B N 1
ATOM 1267 C CA . ALA B 1 49 ? 26.073 -4.306 14.347 1.00 54.35 47 ALA B CA 1
ATOM 1268 C C . ALA B 1 49 ? 27.277 -3.754 15.096 1.00 54.89 47 ALA B C 1
ATOM 1269 O O . ALA B 1 49 ? 27.477 -2.536 15.135 1.00 55.14 47 ALA B O 1
ATOM 1271 N N . SER B 1 50 ? 28.089 -4.629 15.694 1.00 56.76 48 SER B N 1
ATOM 1272 C CA . SER B 1 50 ? 29.282 -4.162 16.390 1.00 60.70 48 SER B CA 1
ATOM 1273 C C . SER B 1 50 ? 30.323 -3.637 15.411 1.00 60.71 48 SER B C 1
ATOM 1274 O O . SER B 1 50 ? 30.971 -2.619 15.674 1.00 62.83 48 SER B O 1
ATOM 1277 N N . GLY B 1 51 ? 30.496 -4.316 14.275 1.00 55.87 49 GLY B N 1
ATOM 1278 C CA . GLY B 1 51 ? 31.498 -3.885 13.315 1.00 56.76 49 GLY B CA 1
ATOM 1279 C C . GLY B 1 51 ? 31.171 -2.545 12.685 1.00 54.28 49 GLY B C 1
ATOM 1280 O O . GLY B 1 51 ? 32.048 -1.689 12.537 1.00 56.26 49 GLY B O 1
ATOM 1281 N N . PHE B 1 52 ? 29.906 -2.342 12.307 1.00 56.68 50 PHE B N 1
ATOM 1282 C CA . PHE B 1 52 ? 29.508 -1.071 11.714 1.00 54.45 50 PHE B CA 1
ATOM 1283 C C . PHE B 1 52 ? 29.550 0.059 12.735 1.00 57.48 50 PHE B C 1
ATOM 1284 O O . PHE B 1 52 ? 29.774 1.217 12.367 1.00 57.91 50 PHE B O 1
ATOM 1292 N N . TYR B 1 53 ? 29.346 -0.253 14.014 1.00 59.71 51 TYR B N 1
ATOM 1293 C CA . TYR B 1 53 ? 29.378 0.730 15.093 1.00 61.60 51 TYR B CA 1
ATOM 1294 C C . TYR B 1 53 ? 30.576 0.508 16.012 1.00 57.27 51 TYR B C 1
ATOM 1295 O O . TYR B 1 53 ? 30.493 0.694 17.227 1.00 70.12 51 TYR B O 1
ATOM 1304 N N . ALA B 1 54 ? 31.712 0.118 15.432 1.00 63.28 52 ALA B N 1
ATOM 1305 C CA . ALA B 1 54 ? 32.902 -0.192 16.215 1.00 67.89 52 ALA B CA 1
ATOM 1306 C C . ALA B 1 54 ? 33.596 1.054 16.758 1.00 74.75 52 ALA B C 1
ATOM 1307 O O . ALA B 1 54 ? 34.389 0.945 17.701 1.00 77.48 52 ALA B O 1
ATOM 1309 N N . GLU B 1 55 ? 33.294 2.233 16.213 1.00 79.00 53 GLU B N 1
ATOM 1310 C CA . GLU B 1 55 ? 33.842 3.495 16.686 1.00 84.99 53 GLU B CA 1
ATOM 1311 C C . GLU B 1 55 ? 33.272 3.927 18.042 1.00 90.46 53 GLU B C 1
ATOM 1312 O O . GLU B 1 55 ? 33.389 5.104 18.413 1.00 99.69 53 GLU B O 1
ATOM 1314 N N . HIS B 1 56 ? 32.672 3.008 18.795 1.00 87.34 54 HIS B N 1
ATOM 1315 C CA . HIS B 1 56 ? 32.161 3.343 20.115 1.00 85.58 54 HIS B CA 1
ATOM 1316 C C . HIS B 1 56 ? 32.737 2.411 21.172 1.00 82.09 54 HIS B C 1
ATOM 1317 O O . HIS B 1 56 ? 33.683 2.776 21.878 1.00 85.95 54 HIS B O 1
ATOM 1324 N N . GLU B 1 57 ? 32.155 1.218 21.295 1.00 81.77 55 GLU B N 1
ATOM 1325 C CA . GLU B 1 57 ? 32.608 0.195 22.237 1.00 80.22 55 GLU B CA 1
ATOM 1326 C C . GLU B 1 57 ? 32.679 0.720 23.668 1.00 82.29 55 GLU B C 1
ATOM 1327 O O . GLU B 1 57 ? 33.113 0.012 24.577 1.00 83.78 55 GLU B O 1
ATOM 1329 N N . PHE B 1 62 ? 26.155 2.322 23.292 1.00 72.98 60 PHE B N 1
ATOM 1330 C CA . PHE B 1 62 ? 26.764 1.309 22.438 1.00 71.51 60 PHE B CA 1
ATOM 1331 C C . PHE B 1 62 ? 26.031 -0.023 22.556 1.00 68.75 60 PHE B C 1
ATOM 1332 O O . PHE B 1 62 ? 25.458 -0.515 21.583 1.00 65.10 60 PHE B O 1
ATOM 1340 N N . GLU B 1 63 ? 26.063 -0.604 23.754 1.00 69.14 61 GLU B N 1
ATOM 1341 C CA . GLU B 1 63 ? 25.349 -1.859 23.985 1.00 68.05 61 GLU B CA 1
ATOM 1342 C C . GLU B 1 63 ? 23.848 -1.731 23.756 1.00 66.34 61 GLU B C 1
ATOM 1343 O O . GLU B 1 63 ? 23.276 -2.606 23.083 1.00 64.12 61 GLU B O 1
ATOM 1345 N N . PRO B 1 64 ? 23.149 -0.706 24.263 1.00 68.91 62 PRO B N 1
ATOM 1346 C CA . PRO B 1 64 ? 21.718 -0.583 23.940 1.00 66.99 62 PRO B CA 1
ATOM 1347 C C . PRO B 1 64 ? 21.457 -0.250 22.486 1.00 66.33 62 PRO B C 1
ATOM 1348 O O . PRO B 1 64 ? 20.369 -0.558 21.986 1.00 68.57 62 PRO B O 1
ATOM 1352 N N . LEU B 1 65 ? 22.414 0.369 21.792 1.00 71.43 63 LEU B N 1
ATOM 1353 C CA . LEU B 1 65 ? 22.221 0.669 20.377 1.00 50.71 63 LEU B CA 1
ATOM 1354 C C . LEU B 1 65 ? 22.293 -0.596 19.534 1.00 56.08 63 LEU B C 1
ATOM 1355 O O . LEU B 1 65 ? 21.561 -0.734 18.546 1.00 52.46 63 LEU B O 1
ATOM 1360 N N . LYS B 1 66 ? 23.171 -1.531 19.907 1.00 52.56 64 LYS B N 1
ATOM 1361 C CA . LYS B 1 66 ? 23.269 -2.788 19.175 1.00 50.88 64 LYS B CA 1
ATOM 1362 C C . LYS B 1 66 ? 21.983 -3.594 19.290 1.00 56.32 64 LYS B C 1
ATOM 1363 O O . LYS B 1 66 ? 21.565 -4.251 18.330 1.00 55.05 64 LYS B O 1
ATOM 1369 N N . GLU B 1 67 ? 21.338 -3.554 20.459 1.00 55.61 65 GLU B N 1
ATOM 1370 C CA . GLU B 1 67 ? 20.120 -4.332 20.656 1.00 57.90 65 GLU B CA 1
ATOM 1371 C C . GLU B 1 67 ? 18.978 -3.805 19.795 1.00 60.21 65 GLU B C 1
ATOM 1372 O O . GLU B 1 67 ? 18.164 -4.587 19.289 1.00 62.42 65 GLU B O 1
ATOM 1374 N N . PHE B 1 68 ? 18.902 -2.485 19.613 1.00 58.61 66 PHE B N 1
ATOM 1375 C CA . PHE B 1 68 ? 17.831 -1.920 18.800 1.00 58.01 66 PHE B CA 1
ATOM 1376 C C . PHE B 1 68 ? 18.072 -2.148 17.312 1.00 56.10 66 PHE B C 1
ATOM 1377 O O . PHE B 1 68 ? 17.133 -2.457 16.570 1.00 56.72 66 PHE B O 1
ATOM 1385 N N . MET B 1 69 ? 19.318 -2.000 16.856 1.00 56.62 67 MET B N 1
ATOM 1386 C CA . MET B 1 69 ? 19.628 -2.210 15.447 1.00 53.22 67 MET B CA 1
ATOM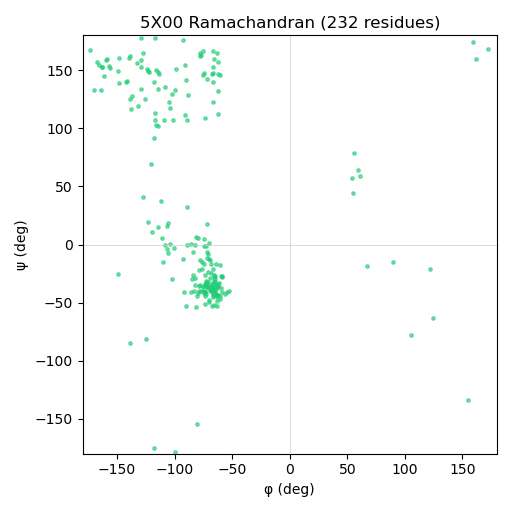 1387 C C . MET B 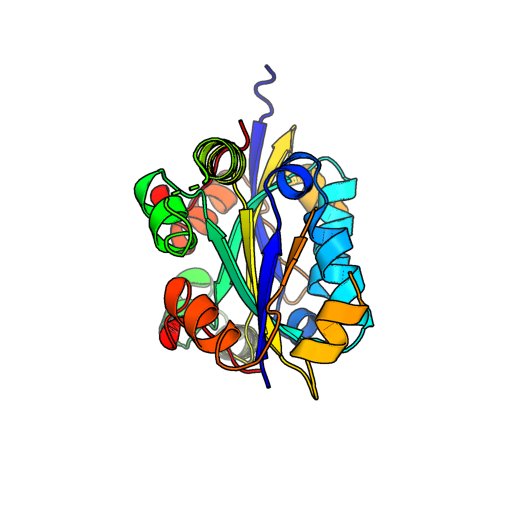1 69 ? 19.569 -3.676 15.040 1.00 54.15 67 MET B C 1
ATOM 1388 O O . MET B 1 69 ? 19.593 -3.966 13.839 1.00 58.57 67 MET B O 1
ATOM 1393 N N . THR B 1 70 ? 19.493 -4.599 15.998 1.00 54.02 68 THR B N 1
ATOM 1394 C CA . THR B 1 70 ? 19.358 -6.020 15.708 1.00 50.05 68 THR B CA 1
ATOM 1395 C C . THR B 1 70 ? 17.988 -6.564 16.093 1.00 49.74 68 THR B C 1
ATOM 1396 O O . THR B 1 70 ? 17.762 -7.775 15.997 1.00 48.88 68 THR B O 1
ATOM 1400 N N . SER B 1 71 ? 17.070 -5.700 16.523 1.00 48.31 69 SER B N 1
ATOM 1401 C CA . SER B 1 71 ? 15.734 -6.115 16.930 1.00 46.84 69 SER B CA 1
ATOM 1402 C C . SER B 1 71 ? 14.789 -6.318 15.753 1.00 45.75 69 SER B C 1
ATOM 1403 O O . SER B 1 71 ? 13.593 -6.542 15.972 1.00 48.59 69 SER B O 1
ATOM 1406 N N . GLY B 1 72 ? 15.287 -6.243 14.522 1.00 38.32 70 GLY B N 1
ATOM 1407 C CA . GLY B 1 72 ? 14.456 -6.418 13.356 1.00 42.51 70 GLY B 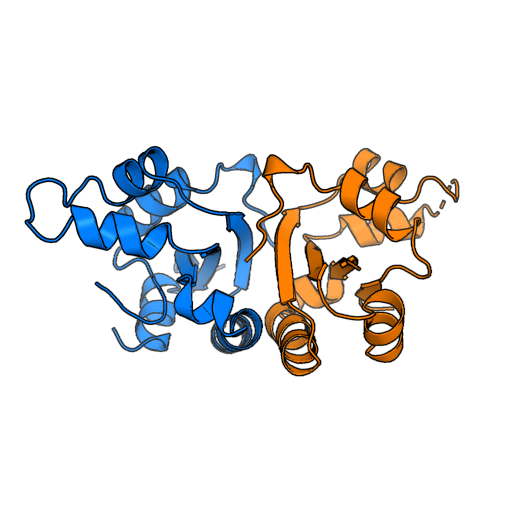CA 1
ATOM 1408 C C . GLY B 1 72 ? 15.190 -6.114 12.067 1.00 41.26 70 GLY B C 1
ATOM 1409 O O . GLY B 1 72 ? 16.292 -5.554 12.066 1.00 42.35 70 GLY B O 1
ATOM 1410 N N . PRO B 1 73 ? 14.590 -6.484 10.938 1.00 40.50 71 PRO B N 1
ATOM 1411 C CA . PRO B 1 73 ? 15.235 -6.235 9.645 1.00 40.07 71 PRO B CA 1
ATOM 1412 C C . PRO B 1 73 ? 15.328 -4.750 9.335 1.00 40.05 71 PRO B C 1
ATOM 1413 O O . PRO B 1 73 ? 14.525 -3.938 9.802 1.00 38.08 71 PRO B O 1
ATOM 1417 N N . ILE B 1 74 ? 16.333 -4.401 8.531 1.00 37.13 72 ILE B N 1
ATOM 1418 C CA . ILE B 1 74 ? 16.575 -3.028 8.112 1.00 38.87 72 ILE B CA 1
ATOM 1419 C C . ILE B 1 74 ? 16.685 -2.993 6.593 1.00 40.99 72 ILE B C 1
ATOM 1420 O O . ILE B 1 74 ? 16.845 -4.021 5.933 1.00 41.43 72 ILE B O 1
ATOM 1425 N N . MET B 1 75 ? 16.597 -1.785 6.042 1.00 41.77 73 MET B N 1
ATOM 1426 C CA . MET B 1 75 ? 16.704 -1.555 4.602 1.00 43.66 73 MET B CA 1
ATOM 1427 C C . MET B 1 75 ? 17.942 -0.699 4.345 1.00 45.70 73 MET B C 1
ATOM 1428 O O . MET B 1 75 ? 17.928 0.516 4.568 1.00 48.50 73 MET B O 1
ATOM 1433 N N . VAL B 1 76 ? 19.005 -1.334 3.883 1.00 42.74 74 VAL B N 1
ATOM 1434 C CA . VAL B 1 76 ? 20.249 -0.661 3.526 1.00 48.60 74 VAL B CA 1
ATOM 1435 C C . VAL B 1 76 ? 20.176 -0.257 2.061 1.00 48.63 74 VAL B C 1
ATOM 1436 O O . VAL B 1 76 ? 19.643 -1.003 1.232 1.00 51.99 74 VAL B O 1
ATOM 1440 N N . GLN B 1 77 ? 20.707 0.921 1.731 1.00 51.69 75 GLN B N 1
ATOM 1441 C CA . GLN B 1 77 ? 20.688 1.379 0.348 1.00 49.14 75 GLN B CA 1
ATOM 1442 C C . GLN B 1 77 ? 21.801 2.390 0.112 1.00 50.41 75 GLN B C 1
ATOM 1443 O O . GLN B 1 77 ? 22.217 3.104 1.028 1.00 51.15 75 GLN B O 1
ATOM 1449 N N . VAL B 1 78 ? 22.272 2.438 -1.133 1.00 50.75 76 VAL B N 1
ATOM 1450 C CA . VAL B 1 78 ? 23.248 3.421 -1.587 1.00 49.41 76 VAL B CA 1
ATOM 1451 C C . VAL B 1 78 ? 22.536 4.412 -2.497 1.00 50.18 76 VAL B C 1
ATOM 1452 O O . VAL B 1 78 ? 21.746 4.017 -3.362 1.00 50.60 76 VAL B O 1
ATOM 1456 N N . LEU B 1 79 ? 22.816 5.697 -2.301 1.00 56.75 77 LEU B N 1
ATOM 1457 C CA . LEU B 1 79 ? 22.139 6.770 -3.016 1.00 56.23 77 LEU B CA 1
ATOM 1458 C C . LEU B 1 79 ? 23.144 7.544 -3.854 1.00 59.64 77 LEU B C 1
ATOM 1459 O O . LEU B 1 79 ? 24.262 7.808 -3.406 1.00 64.41 77 LEU B O 1
ATOM 1464 N N . GLU B 1 80 ? 22.738 7.914 -5.065 1.00 55.53 78 GLU B N 1
ATOM 1465 C CA . GLU B 1 80 ? 23.587 8.647 -5.989 1.00 58.94 78 GLU B CA 1
ATOM 1466 C C . GLU B 1 80 ? 22.911 9.950 -6.392 1.00 62.67 78 GLU B C 1
ATOM 1467 O O . GLU B 1 80 ? 21.681 10.038 -6.448 1.00 61.36 78 GLU B O 1
ATOM 1473 N N . GLY B 1 81 ? 23.722 10.958 -6.672 1.00 62.82 79 GLY B N 1
ATOM 1474 C CA . GLY B 1 81 ? 23.211 12.243 -7.100 1.00 66.18 79 GLY B CA 1
ATOM 1475 C C . GLY B 1 81 ? 24.245 13.330 -6.940 1.00 68.90 79 GLY B C 1
ATOM 1476 O O . GLY B 1 81 ? 25.208 13.211 -6.180 1.00 68.59 79 GLY B O 1
ATOM 1477 N N . GLU B 1 82 ? 24.036 14.416 -7.685 1.00 71.26 80 GLU B N 1
ATOM 1478 C CA . GLU B 1 82 ? 24.900 15.587 -7.599 1.00 77.18 80 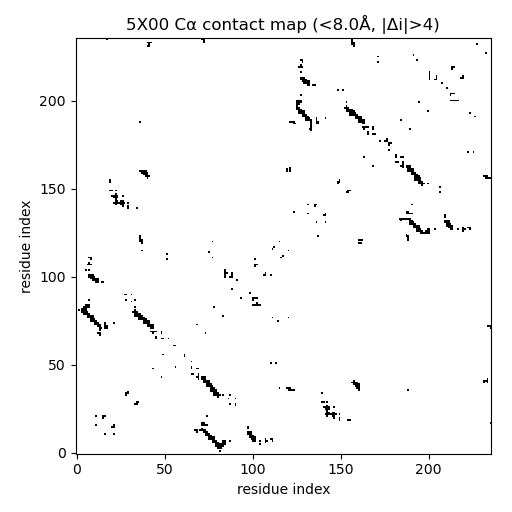GLU B CA 1
ATOM 1479 C C . GLU B 1 82 ? 24.843 16.186 -6.199 1.00 79.11 80 GLU B C 1
ATOM 1480 O O . GLU B 1 82 ? 23.808 16.725 -5.793 1.00 78.90 80 GLU B O 1
ATOM 1483 N N . ASN B 1 83 ? 25.953 16.092 -5.461 1.00 81.01 81 ASN B N 1
ATOM 1484 C CA . ASN B 1 83 ? 26.031 16.548 -4.077 1.00 82.43 81 ASN B CA 1
ATOM 1485 C C . ASN B 1 83 ? 24.956 15.877 -3.231 1.00 78.80 81 ASN B C 1
ATOM 1486 O O . ASN B 1 83 ? 23.924 16.484 -2.932 1.00 79.80 81 ASN B O 1
ATOM 1491 N N . ALA B 1 84 ? 25.191 14.626 -2.841 1.00 78.30 82 ALA B N 1
ATOM 1492 C CA . ALA B 1 84 ? 24.231 13.849 -2.068 1.00 75.15 82 ALA B CA 1
ATOM 1493 C C . ALA B 1 84 ? 24.425 13.969 -0.562 1.00 74.25 82 ALA B C 1
ATOM 1494 O O . ALA B 1 84 ? 23.436 14.049 0.172 1.00 73.56 82 ALA B O 1
ATOM 1496 N N . ILE B 1 85 ? 25.674 13.968 -0.082 1.00 78.06 83 ILE B N 1
ATOM 1497 C CA . ILE B 1 85 ? 25.935 14.062 1.356 1.00 77.25 83 ILE B CA 1
ATOM 1498 C C . ILE B 1 85 ? 25.250 15.284 1.954 1.00 78.27 83 ILE B C 1
ATOM 1499 O O . ILE B 1 85 ? 24.693 15.229 3.057 1.00 77.44 83 ILE B O 1
ATOM 1504 N N . ALA B 1 86 ? 25.282 16.407 1.236 1.00 79.30 84 ALA B N 1
ATOM 1505 C CA . ALA B 1 86 ? 24.615 17.611 1.719 1.00 80.77 84 ALA B CA 1
ATOM 1506 C C . ALA B 1 86 ? 23.115 17.561 1.460 1.00 77.33 84 ALA B C 1
ATOM 1507 O O . ALA B 1 86 ? 22.321 17.959 2.321 1.00 78.10 84 ALA B O 1
ATOM 1509 N N . ARG B 1 87 ? 22.708 17.079 0.282 1.00 75.73 85 ARG B N 1
ATOM 1510 C CA . ARG B 1 87 ? 21.284 16.988 -0.027 1.00 72.90 85 ARG B CA 1
ATOM 1511 C C . ARG B 1 87 ? 20.587 15.968 0.863 1.00 67.97 85 ARG B C 1
ATOM 1512 O O . ARG B 1 87 ? 19.433 16.170 1.260 1.00 66.97 85 ARG B O 1
ATOM 1520 N N . TYR B 1 88 ? 21.268 14.867 1.188 1.00 70.13 86 TYR B N 1
ATOM 1521 C CA . TYR B 1 88 ? 20.662 13.846 2.036 1.00 68.94 86 TYR B CA 1
ATOM 1522 C C . TYR B 1 88 ? 20.517 14.334 3.472 1.00 68.99 86 TYR B C 1
ATOM 1523 O O . TYR B 1 88 ? 19.454 14.180 4.084 1.00 68.25 86 TYR B O 1
ATOM 1532 N N . ARG B 1 89 ? 21.585 14.912 4.030 1.00 72.58 87 ARG B N 1
ATOM 1533 C CA . ARG B 1 89 ? 21.547 15.356 5.419 1.00 73.41 87 ARG B CA 1
ATOM 1534 C C . ARG B 1 89 ? 20.491 16.431 5.638 1.00 75.33 87 ARG B C 1
ATOM 1535 O O . ARG B 1 89 ? 19.886 16.496 6.714 1.00 77.95 87 ARG B O 1
ATOM 1537 N N . GLU B 1 90 ? 20.250 17.276 4.634 1.00 75.35 88 GLU B N 1
ATOM 1538 C CA . GLU B 1 90 ? 19.214 18.293 4.743 1.00 79.20 88 GLU B CA 1
ATOM 1539 C C . GLU B 1 90 ? 17.813 17.723 4.571 1.00 80.14 88 GLU B C 1
ATOM 1540 O O . GLU B 1 90 ? 16.844 18.353 5.009 1.00 80.33 88 GLU B O 1
ATOM 1542 N N . LEU B 1 91 ? 17.682 16.550 3.948 1.00 76.10 89 LEU B N 1
ATOM 1543 C CA . LEU B 1 91 ? 16.364 15.951 3.762 1.00 76.38 89 LEU B CA 1
ATOM 1544 C C . LEU B 1 91 ? 15.787 15.472 5.088 1.00 81.03 89 LEU B C 1
ATOM 1545 O O . LEU B 1 91 ? 14.636 15.775 5.423 1.00 82.95 89 LEU B O 1
ATOM 1550 N N . MET B 1 92 ? 16.571 14.720 5.853 1.00 79.77 90 MET B N 1
ATOM 1551 C CA . MET B 1 92 ? 16.131 14.227 7.151 1.00 80.95 90 MET B CA 1
ATOM 1552 C C . MET B 1 92 ? 16.274 15.309 8.214 1.00 84.11 90 MET B C 1
ATOM 1553 O O . MET B 1 92 ? 16.203 15.031 9.410 1.00 85.72 90 MET B O 1
ATOM 1558 N N . ASN B 1 116 ? 17.131 8.601 16.335 1.00 80.30 114 ASN B N 1
ATOM 1559 C CA . ASN B 1 116 ? 16.474 9.175 15.166 1.00 78.28 114 ASN B CA 1
ATOM 1560 C C . ASN B 1 116 ? 15.544 8.160 14.506 1.00 73.80 114 ASN B C 1
ATOM 1561 O O . ASN B 1 116 ? 14.776 7.479 15.186 1.00 77.25 114 ASN B O 1
ATOM 1563 N N . SER B 1 117 ? 15.618 8.057 13.179 1.00 70.55 115 SER B N 1
ATOM 1564 C CA . SER B 1 117 ? 14.749 7.149 12.440 1.00 64.25 115 SER B CA 1
ATOM 1565 C C . SER B 1 117 ? 15.431 6.630 11.179 1.00 58.48 115 SER B C 1
ATOM 1566 O O . SER B 1 117 ? 15.089 5.552 10.679 1.00 57.19 115 SER B O 1
ATOM 1569 N N . VAL B 1 118 ? 16.392 7.392 10.658 1.00 61.12 116 VAL B N 1
ATOM 1570 C CA . VAL B 1 118 ? 17.088 7.062 9.418 1.00 55.91 116 VAL B CA 1
ATOM 1571 C C . VAL B 1 118 ? 18.554 7.454 9.571 1.00 58.20 116 VAL B C 1
ATOM 1572 O O . VAL B 1 118 ? 18.868 8.502 10.145 1.00 59.93 116 VAL B O 1
ATOM 1576 N N . HIS B 1 119 ? 19.449 6.611 9.062 1.00 54.35 117 HIS B N 1
ATOM 1577 C CA . HIS B 1 119 ? 20.877 6.900 9.053 1.00 58.64 117 HIS B CA 1
ATOM 1578 C C . HIS B 1 119 ? 21.279 7.613 7.763 1.00 63.34 117 HIS B C 1
ATOM 1579 O O . HIS B 1 119 ? 20.630 7.483 6.722 1.00 65.52 117 HIS B O 1
ATOM 1586 N N . GLY B 1 120 ? 22.368 8.375 7.850 1.00 64.94 118 GLY B N 1
ATOM 1587 C CA . GLY B 1 120 ? 22.937 9.049 6.700 1.00 66.50 118 GLY B CA 1
ATOM 1588 C C . GLY B 1 120 ? 24.372 9.474 6.938 1.00 70.88 118 GLY B C 1
ATOM 1589 O O . GLY B 1 120 ? 24.733 9.839 8.061 1.00 79.71 118 GLY B O 1
ATOM 1590 N N . SER B 1 121 ? 25.200 9.426 5.897 1.00 73.84 119 SER B N 1
ATOM 1591 C CA . SER B 1 121 ? 26.601 9.799 6.036 1.00 72.26 119 SER B CA 1
ATOM 1592 C C . SER B 1 121 ? 26.735 11.287 6.334 1.00 75.96 119 SER B C 1
ATOM 1593 O O . SER B 1 121 ? 26.020 12.120 5.769 1.00 77.68 119 SER B O 1
ATOM 1596 N N . ASP B 1 122 ? 27.664 11.618 7.232 1.00 78.22 120 ASP B N 1
ATOM 1597 C CA . ASP B 1 122 ? 27.889 12.999 7.643 1.00 83.65 120 ASP B CA 1
ATOM 1598 C C . ASP B 1 122 ? 28.854 13.732 6.717 1.00 88.46 120 ASP B C 1
ATOM 1599 O O . ASP B 1 122 ? 28.624 14.900 6.382 1.00 91.20 120 ASP B O 1
ATOM 1604 N N . SER B 1 123 ? 29.919 13.066 6.294 1.00 87.25 121 SER B N 1
ATOM 1605 C CA . SER B 1 123 ? 30.933 13.636 5.422 1.00 90.35 121 SER B CA 1
ATOM 1606 C C . SER B 1 123 ? 31.342 12.590 4.399 1.00 87.71 121 SER B C 1
ATOM 1607 O O . SER B 1 123 ? 31.110 11.392 4.600 1.00 85.03 121 SER B O 1
ATOM 1610 N N . PRO B 1 124 ? 31.942 13.008 3.285 1.00 88.69 122 PRO B N 1
ATOM 1611 C CA . PRO B 1 124 ? 32.533 12.036 2.356 1.00 87.02 122 PRO B CA 1
ATOM 1612 C C . PRO B 1 124 ? 33.670 11.279 3.027 1.00 89.24 122 PRO B C 1
ATOM 1613 O O . PRO B 1 124 ? 34.160 11.658 4.093 1.00 92.83 122 PRO B O 1
ATOM 1617 N N . ALA B 1 125 ? 34.065 10.162 2.401 1.00 87.69 123 ALA B N 1
ATOM 1618 C CA . ALA B 1 125 ? 35.059 9.225 2.931 1.00 86.53 123 ALA B CA 1
ATOM 1619 C C . ALA B 1 125 ? 34.547 8.513 4.184 1.00 78.40 123 ALA B C 1
ATOM 1620 O O . ALA B 1 125 ? 35.081 7.469 4.576 1.00 78.27 123 ALA B O 1
ATOM 1622 N N . SER B 1 126 ? 33.523 9.076 4.824 1.00 81.23 124 SER B N 1
ATOM 1623 C CA . SER B 1 126 ? 32.737 8.339 5.803 1.00 74.98 124 SER B CA 1
ATOM 1624 C C . SER B 1 126 ? 31.642 7.526 5.134 1.00 70.05 124 SER B C 1
ATOM 1625 O O . SER B 1 126 ? 31.258 6.469 5.647 1.00 66.53 124 SER B O 1
ATOM 1628 N N . ALA B 1 127 ? 31.134 7.998 3.994 1.00 68.43 125 ALA B N 1
ATOM 1629 C CA . ALA B 1 127 ? 30.231 7.176 3.200 1.00 62.83 125 ALA B CA 1
ATOM 1630 C C . ALA B 1 127 ? 30.983 6.039 2.521 1.00 62.29 125 ALA B C 1
ATOM 1631 O O . ALA B 1 127 ? 30.452 4.932 2.384 1.00 58.45 125 ALA B O 1
ATOM 1633 N N . ALA B 1 128 ? 32.224 6.295 2.095 1.00 59.09 126 ALA B N 1
ATOM 1634 C CA . ALA B 1 128 ? 33.015 5.262 1.433 1.00 55.92 126 ALA B CA 1
ATOM 1635 C C . ALA B 1 128 ? 33.288 4.089 2.367 1.00 62.26 126 ALA B C 1
ATOM 1636 O O . ALA B 1 128 ? 33.295 2.930 1.935 1.00 62.80 126 ALA B O 1
ATOM 1638 N N . ARG B 1 129 ? 33.518 4.370 3.653 1.00 63.50 127 ARG B N 1
ATOM 1639 C CA . ARG B 1 129 ? 33.730 3.296 4.617 1.00 60.96 127 ARG B CA 1
ATOM 1640 C C . ARG B 1 129 ? 32.437 2.552 4.922 1.00 56.93 127 ARG B C 1
ATOM 1641 O O . ARG B 1 129 ? 32.461 1.336 5.142 1.00 56.19 127 ARG B O 1
ATOM 1643 N N . GLU B 1 130 ? 31.303 3.257 4.934 1.00 58.65 128 GLU B N 1
ATOM 1644 C CA . GLU B 1 130 ? 30.027 2.611 5.222 1.00 58.31 128 GLU B CA 1
ATOM 1645 C C . GLU B 1 130 ? 29.485 1.860 4.010 1.00 54.50 128 GLU B C 1
ATOM 1646 O O . GLU B 1 130 ? 28.866 0.801 4.162 1.00 52.25 128 GLU B O 1
ATOM 1652 N N . ILE B 1 131 ? 29.701 2.389 2.804 1.00 56.43 129 ILE B N 1
ATOM 1653 C CA . ILE B 1 131 ? 29.258 1.693 1.599 1.00 55.13 129 ILE B CA 1
ATOM 1654 C C . ILE B 1 131 ? 30.044 0.400 1.415 1.00 55.71 129 ILE B C 1
ATOM 1655 O O . ILE B 1 131 ? 29.473 -0.659 1.130 1.00 50.90 129 ILE B O 1
ATOM 1660 N N . GLU B 1 132 ? 31.367 0.466 1.585 1.00 54.28 130 GLU B N 1
ATOM 1661 C CA . GLU B 1 132 ? 32.200 -0.723 1.449 1.00 54.24 130 GLU B CA 1
ATOM 1662 C C . GLU B 1 132 ? 31.929 -1.749 2.541 1.00 51.35 130 GLU B C 1
ATOM 1663 O O . GLU B 1 132 ? 32.239 -2.931 2.354 1.00 48.62 130 GLU B O 1
ATOM 1665 N N . PHE B 1 133 ? 31.360 -1.329 3.672 1.00 53.44 131 PHE B N 1
ATOM 1666 C CA . PHE B 1 133 ? 31.052 -2.274 4.740 1.00 53.92 131 PHE B CA 1
ATOM 1667 C C . PHE B 1 133 ? 29.881 -3.176 4.372 1.00 54.34 131 PHE B C 1
ATOM 1668 O O . PHE B 1 133 ? 29.842 -4.340 4.788 1.00 52.67 131 PHE B O 1
ATOM 1676 N N . PHE B 1 134 ? 28.924 -2.664 3.595 1.00 53.43 132 PHE B N 1
ATOM 1677 C CA . PHE B 1 134 ? 27.741 -3.421 3.216 1.00 52.43 132 PHE B CA 1
ATOM 1678 C C . PHE B 1 134 ? 27.704 -3.816 1.747 1.00 53.17 132 PHE B C 1
ATOM 1679 O O . PHE B 1 134 ? 26.909 -4.688 1.382 1.00 52.20 132 PHE B O 1
ATOM 1687 N N . PHE B 1 135 ? 28.534 -3.210 0.900 1.00 51.06 133 PHE B N 1
ATOM 1688 C CA . PHE B 1 135 ? 28.348 -3.380 -0.534 1.00 49.63 133 PHE B CA 1
ATOM 1689 C C . PHE B 1 135 ? 29.662 -3.594 -1.276 1.00 53.19 133 PHE B C 1
ATOM 1690 O O . PHE B 1 135 ? 30.526 -2.707 -1.286 1.00 53.89 133 PHE B O 1
ATOM 1698 N N . PRO B 1 136 ? 29.849 -4.750 -1.904 1.00 51.42 134 PRO B N 1
ATOM 1699 C CA . PRO B 1 136 ? 30.896 -4.881 -2.918 1.00 55.93 134 PRO B CA 1
ATOM 1700 C C . PRO B 1 136 ? 30.445 -4.247 -4.227 1.00 60.09 134 PRO B C 1
ATOM 1701 O O . PRO B 1 136 ? 29.265 -3.960 -4.437 1.00 61.65 134 PRO B O 1
ATOM 1705 N N . GLU B 1 137 ? 31.416 -4.029 -5.116 1.00 60.25 135 GLU B N 1
ATOM 1706 C CA . GLU B 1 137 ? 31.101 -3.398 -6.394 1.00 61.26 135 GLU B CA 1
ATOM 1707 C C . GLU B 1 137 ? 30.187 -4.270 -7.243 1.00 56.89 135 GLU B C 1
ATOM 1708 O O . GLU B 1 137 ? 29.436 -3.753 -8.077 1.00 54.51 135 GLU B O 1
ATOM 1714 N N . SER B 1 138 ? 30.232 -5.589 -7.048 1.00 57.44 136 SER B N 1
ATOM 1715 C CA . SER B 1 138 ? 29.356 -6.486 -7.790 1.00 54.68 136 SER B CA 1
ATOM 1716 C C . SER B 1 138 ? 27.894 -6.352 -7.385 1.00 52.53 136 SER B C 1
ATOM 1717 O O . SER B 1 138 ? 27.024 -6.864 -8.098 1.00 52.48 136 SER B O 1
ATOM 1720 N N . GLU B 1 139 ? 27.605 -5.685 -6.269 1.00 53.49 137 GLU B N 1
ATOM 1721 C CA . GLU B 1 139 ? 26.240 -5.468 -5.813 1.00 49.91 137 GLU B CA 1
ATOM 1722 C C . GLU B 1 139 ? 25.749 -4.048 -6.068 1.00 50.95 137 GLU B C 1
ATOM 1723 O O . GLU B 1 139 ? 24.610 -3.727 -5.713 1.00 53.44 137 GLU B O 1
ATOM 1729 N N . ILE B 1 140 ? 26.578 -3.194 -6.663 1.00 50.27 138 ILE B N 1
ATOM 1730 C CA . ILE B 1 140 ? 26.222 -1.813 -6.971 1.00 46.82 138 ILE B CA 1
ATOM 1731 C C . ILE B 1 140 ? 25.889 -1.732 -8.452 1.00 48.24 138 ILE B C 1
ATOM 1732 O O . ILE B 1 140 ? 26.662 -2.202 -9.296 1.00 52.32 138 ILE B O 1
ATOM 1737 N N . CYS B 1 141 ? 24.739 -1.137 -8.768 1.00 46.97 139 CYS B N 1
ATOM 1738 C CA . CYS B 1 141 ? 24.205 -1.121 -10.128 1.00 48.64 139 CYS B CA 1
ATOM 1739 C C . CYS B 1 141 ? 24.102 0.312 -10.631 1.00 49.72 139 CYS B C 1
ATOM 1740 O O . CYS B 1 141 ? 23.075 0.979 -10.424 1.00 46.82 139 CYS B O 1
ATOM 1743 N N . PRO B 1 142 ? 25.136 0.830 -11.292 1.00 50.73 140 PRO B N 1
ATOM 1744 C CA . PRO B 1 142 ? 24.990 2.121 -11.971 1.00 54.21 140 PRO B CA 1
ATOM 1745 C C . PRO B 1 142 ? 23.905 2.044 -13.036 1.00 56.85 140 PRO B C 1
ATOM 1746 O O . PRO B 1 142 ? 23.712 1.009 -13.678 1.00 54.90 140 PRO B O 1
ATOM 1750 N N . ARG B 1 143 ? 23.193 3.152 -13.213 1.00 57.15 141 ARG B N 1
ATOM 1751 C CA . ARG B 1 143 ? 22.073 3.207 -14.147 1.00 62.71 141 ARG B CA 1
ATOM 1752 C C . ARG B 1 143 ? 22.526 3.034 -15.596 1.00 73.48 141 ARG B C 1
ATOM 1753 O O . ARG B 1 143 ? 22.657 1.915 -16.097 1.00 81.79 141 ARG B O 1
#

Solvent-accessible surface area: 10882 Å² total; per-residue (Å²): 125,55,178,48,105,50,92,0,0,0,0,0,7,7,71,5,0,67,61,38,62,0,0,95,26,0,82,46,2,14,81,30,42,0,53,0,0,0,4,41,7,34,74,8,36,96,137,92,0,37,36,28,23,57,86,63,68,77,96,139,80,19,115,66,6,14,60,55,0,37,80,5,5,0,0,0,0,0,0,27,11,94,74,0,16,48,76,3,68,138,72,46,51,180,106,113,63,63,14,31,16,1,90,42,95,79,29,3,52,67,32,15,136,90,16,5,67,160,107,62,24,8,79,28,158,106,79,0,0,0,0,0,29,8,57,2,0,63,64,38,69,0,0,96,27,0,86,58,4,15,84,30,36,0,47,0,0,0,2,44,7,36,70,4,58,70,82,69,0,35,36,29,30,64,101,122,100,74,68,105,66,50,64,79,1,34,68,4,3,0,0,0,0,0,0,45,17,114,84,0,10,56,92,4,52,91,80,113,129,51,28,40,18,1,118,52,84,85,32,3,64,68,29,15,75,88,11,9,66,134,108,64,14,8,83,88

Foldseek 3Di:
DDPLKAKKKKKQFFVCVVVPCPVVVVVLLVVLFKDWQFKDKDADDLVLLCVLVVVCPPPPCSVVLSVRRRPGIMMMTMIIDRNSQVSVCVSQPHSDGSMDMANDRVRRVVNCVSPDDPVRGGDDD/DKKKKKFFFVCVVVVNPVVVVVLVVVLFKDFQFKDKDQADLVLCCVLVVVPPHVVVSCRRNVHIMMITMIDGDPCLVSVVVSCVGMDIANDPVSRVVVCVSPDDPVRGGDD

Nearest PDB structures (foldseek):
  5x00-assembly1_B  TM=1.009E+00  e=1.564E-24  Vibrio cholerae M66-2
  5x00-assembly1_A  TM=9.844E-01  e=1.112E-19  Vibrio cholerae M66-2
  3vgv-assembly5_J  TM=9.818E-01  e=7.395E-17  Halomonas sp. #593
  3vgv-assembly1_A  TM=9.712E-01  e=6.907E-16  Halomonas sp. #593
  4ane-assembly1_D  TM=9.361E-01  e=9.037E-12  Mycobacterium tuberculosis

CATH classification: 3.30.70.141

B-factor: mean 50.2, std 15.1, range [20.24, 99.69]

Secondary structure (DSSP, 8-state):
--S-EEEEEEEE-HHHHHTT-HHHHHHHHHTTT-EEEEEEEE---HHHHHHHTGGGSSSTTHHHHHHHTTSS-EEEEEEEEETHHHHHHHHS-----SEEE-SSHHHHHHHHHHH--GGG-----/-EEEEEE-HHHHHTT-HHHHHHHHHTTT-EEEEEEEE---HHHHHHHTTTT--HHHHHHHTSS-EEEEEEE-TTHHHHHHHH---EEE-SSTTHHHHHHHHH--GGG----

Sequence (236 aa):
GSMALERTFSIIKPDAVKRNLIGEIYHRIEKAGLQIIAAKMVHLSEEQASGFYAEHEGKPFFEPLKEFMTSGPIMVQVLEGENAIARYRELMGKRYNSVHGSDSPASAAREIEFFFPESEICPRPERTFSIIKPDAVKRNLIGEIYHRIEKAGLQIIAAKMVHLSEEQASGFYAEHEFEPLKEFMTSGPIMVQVLEGENAIARYRELMNSVHGSDSPASAAREIEFFFPESEICPR

Radius of gyration: 17.92 Å; Cα contacts (8 Å, |Δi|>4): 441; chains: 2; bounding box: 40×41×55 Å

Organism: Vibrio cholerae serotype O1 (strain M66-2) (NCBI:txid579112)

InterPro domains:
  IPR001564 Nucleoside diphosphate kinase [MF_00451] (3-138)
  IPR001564 Nucleoside diphosphate kinase [PR01243] (6-28)
  IPR001564 Nucleoside diphosphate kinase [PR01243] (50-69)
  IPR001564 Nucleoside diphosphate kinase [PR01243] (70-87)
  IPR001564 Nucleoside diphosphate kinase [PR01243] (91-107)
  IPR001564 Nucleoside diphosphate kinase [PR01243] (114-133)
  IPR023005 Nucleoside diphosphate kinase, active site [PS00469] (114-122)
  IPR034907 Nucleoside diphosphate kinase-like domain [PF00334] (4-138)
  IPR034907 Nucleoside diphosphate kinase-like domain [SM00562] (3-140)
  IPR036850 Nucleoside diphosphate kinase-like domain superfamily [G3DSA:3.30.70.141] (1-139)
  IPR036850 Nucleoside diphosphate kinase-like domain superfamily [SSF54919] (1-140)